Protein AF-X0T599-F1 (afdb_monomer_lite)

Organism: NCBI:txid412755

Foldseek 3Di:
DAEDPLLVVLLQPQLDDPVCSVCSVVQLVVQCVVVVHPYRDNVSSVVSSVVLCVVLDVQLSVLSVCVVVVHDPCQPPLLVDDDVVALADEAEDCVSVSSHDPVLRVVLNVVRVVVVVVCVVVVVRVVLVVPDPDDDDNVSRQYEYEYSAPVCPVPRVPGNYYHHRYDDDDDDPDDDPVPCVVCVPDPVNPDDDDPVD

pLDDT: mean 90.99, std 5.79, range [62.69, 98.0]

InterPro domains:
  IPR017896 4Fe-4S ferredoxin-type, iron-sulphur binding domain [PS51379] (167-196)
  IPR045854 Nitrite and sulphite reductase 4Fe-4S domain-like superfamily [G3DSA:3.30.413.10] (91-181)
  IPR045854 Nitrite and sulphite reductase 4Fe-4S domain-like superfamily [SSF56014] (128-177)

Structure (mmCIF, N/CA/C/O backbone):
data_AF-X0T599-F1
#
_entry.id   AF-X0T599-F1
#
loop_
_atom_site.group_PDB
_atom_site.id
_atom_site.type_symbol
_atom_site.label_atom_id
_atom_site.label_alt_id
_atom_site.label_comp_id
_atom_site.label_asym_id
_atom_site.label_entity_id
_atom_site.label_seq_id
_atom_site.pdbx_PDB_ins_code
_atom_site.Cartn_x
_atom_site.Cartn_y
_atom_site.Cartn_z
_atom_site.occupancy
_atom_site.B_iso_or_equiv
_atom_site.auth_seq_id
_atom_site.auth_comp_id
_atom_site.auth_asym_id
_atom_site.auth_atom_id
_atom_site.pdbx_PDB_model_num
ATOM 1 N N . MET A 1 1 ? 28.488 -3.738 -5.176 1.00 88.62 1 MET A N 1
ATOM 2 C CA . MET A 1 1 ? 28.026 -3.284 -6.498 1.00 88.62 1 MET A CA 1
ATOM 3 C C . MET A 1 1 ? 28.513 -1.858 -6.700 1.00 88.62 1 MET A C 1
ATOM 5 O O . MET A 1 1 ? 28.356 -1.060 -5.781 1.00 88.62 1 MET A O 1
ATOM 9 N N . GLU A 1 2 ? 29.147 -1.542 -7.827 1.00 95.12 2 GLU A N 1
ATOM 10 C CA . GLU A 1 2 ? 29.508 -0.156 -8.164 1.00 95.12 2 GLU A CA 1
ATOM 11 C C . GLU A 1 2 ? 28.297 0.609 -8.726 1.00 95.12 2 GLU A C 1
ATOM 13 O O . GLU A 1 2 ? 27.319 0.005 -9.162 1.00 95.12 2 GLU A O 1
ATOM 18 N N . TRP A 1 3 ? 28.336 1.942 -8.732 1.00 97.75 3 TRP A N 1
ATOM 19 C CA . TRP A 1 3 ? 27.233 2.777 -9.217 1.00 97.75 3 TRP A CA 1
ATOM 20 C C . TRP A 1 3 ? 27.753 3.887 -10.127 1.00 97.75 3 TRP A C 1
ATOM 22 O O . TRP A 1 3 ? 28.675 4.612 -9.758 1.00 97.75 3 TRP A O 1
ATOM 32 N N . LYS A 1 4 ? 27.123 4.066 -11.294 1.00 96.06 4 LYS A N 1
ATOM 33 C CA . LYS A 1 4 ? 27.283 5.310 -12.062 1.00 96.06 4 LYS A CA 1
ATOM 34 C C . LYS A 1 4 ? 26.543 6.440 -11.347 1.00 96.06 4 LYS A C 1
ATOM 36 O O . LYS A 1 4 ? 25.423 6.233 -10.882 1.00 96.06 4 LYS A O 1
ATOM 41 N N . GLU A 1 5 ? 27.136 7.630 -11.289 1.00 95.88 5 GLU A N 1
ATOM 42 C CA . GLU A 1 5 ? 26.558 8.774 -10.567 1.00 95.88 5 GLU A CA 1
ATOM 43 C C . GLU A 1 5 ? 25.156 9.128 -11.089 1.00 95.88 5 GLU A C 1
ATOM 45 O O . GLU A 1 5 ? 24.229 9.352 -10.312 1.00 95.88 5 GLU A O 1
ATOM 50 N N . GLU A 1 6 ? 24.958 9.097 -12.409 1.00 96.50 6 GLU A N 1
ATOM 51 C CA . GLU A 1 6 ? 23.658 9.352 -13.032 1.00 96.50 6 GLU A CA 1
ATOM 52 C C . GLU A 1 6 ? 22.638 8.252 -12.722 1.00 96.50 6 GLU A C 1
ATOM 54 O O . GLU A 1 6 ? 21.451 8.533 -12.576 1.00 96.50 6 GLU A O 1
ATOM 59 N N . ALA A 1 7 ? 23.085 6.998 -12.604 1.00 96.81 7 ALA A N 1
ATOM 60 C CA . ALA A 1 7 ? 22.210 5.882 -12.256 1.00 96.81 7 ALA A CA 1
ATOM 61 C C . ALA A 1 7 ? 21.702 6.002 -10.814 1.00 96.81 7 ALA A C 1
ATOM 63 O O . ALA A 1 7 ? 20.529 5.737 -10.556 1.00 96.81 7 ALA A O 1
ATOM 64 N N . LEU A 1 8 ? 22.564 6.450 -9.896 1.00 96.50 8 LEU A N 1
ATOM 65 C CA . LEU A 1 8 ? 22.189 6.699 -8.507 1.00 96.50 8 LEU A CA 1
ATOM 66 C C . LEU A 1 8 ? 21.117 7.789 -8.407 1.00 96.50 8 LEU A C 1
ATOM 68 O O . LEU A 1 8 ? 20.089 7.553 -7.777 1.00 96.50 8 LEU A O 1
ATOM 72 N N . LYS A 1 9 ? 21.315 8.925 -9.095 1.00 96.00 9 LYS A N 1
ATOM 73 C CA . LYS A 1 9 ? 20.337 10.029 -9.135 1.00 96.00 9 LYS A CA 1
ATOM 74 C C . LYS A 1 9 ? 18.969 9.554 -9.621 1.00 96.00 9 LYS A C 1
ATOM 76 O O . LYS A 1 9 ? 17.971 9.795 -8.957 1.00 96.00 9 LYS A O 1
ATOM 81 N N . ILE A 1 10 ? 18.933 8.794 -10.721 1.00 96.06 10 ILE A N 1
ATOM 82 C CA . ILE A 1 10 ? 17.677 8.248 -11.262 1.00 96.06 10 ILE A CA 1
ATOM 83 C C . ILE A 1 10 ? 16.950 7.387 -10.226 1.00 96.06 10 ILE A C 1
ATOM 85 O O . ILE A 1 10 ? 15.743 7.528 -10.071 1.00 96.06 10 ILE A O 1
ATOM 89 N N . VAL A 1 11 ? 17.659 6.491 -9.529 1.00 95.94 11 VAL A N 1
ATOM 90 C CA . VAL A 1 11 ? 17.042 5.588 -8.543 1.00 95.94 11 VAL A CA 1
ATOM 91 C C . VAL A 1 11 ? 16.549 6.342 -7.305 1.00 95.94 11 VAL A C 1
ATOM 93 O O . VAL A 1 11 ? 15.496 6.003 -6.769 1.00 95.94 11 VAL A O 1
ATOM 96 N N . GLU A 1 12 ? 17.288 7.352 -6.849 1.00 93.81 12 GLU A N 1
ATOM 97 C CA . GLU A 1 12 ? 16.904 8.182 -5.698 1.00 93.81 12 GLU A CA 1
ATOM 98 C C . GLU A 1 12 ? 15.697 9.083 -5.989 1.00 93.81 12 GLU A C 1
ATOM 100 O O . GLU A 1 12 ? 14.930 9.387 -5.078 1.00 93.81 12 GLU A O 1
ATOM 105 N N . GLU A 1 13 ? 15.494 9.459 -7.252 1.00 92.88 13 GLU A N 1
ATOM 106 C CA . GLU A 1 13 ? 14.362 10.270 -7.706 1.00 92.88 13 GLU A CA 1
ATOM 107 C C . GLU A 1 13 ? 13.098 9.448 -8.016 1.00 92.88 13 GLU A C 1
ATOM 109 O O . GLU A 1 13 ? 12.055 10.029 -8.328 1.00 92.88 13 GLU A O 1
ATOM 114 N N . ILE A 1 14 ? 13.143 8.108 -7.925 1.00 93.50 14 ILE A N 1
ATOM 115 C CA . ILE A 1 14 ? 11.948 7.284 -8.153 1.00 93.50 14 ILE A CA 1
ATOM 116 C C . ILE A 1 14 ? 10.901 7.639 -7.079 1.00 93.50 14 ILE A C 1
ATOM 118 O O . ILE A 1 14 ? 11.161 7.481 -5.883 1.00 93.50 14 ILE A O 1
ATOM 122 N N . PRO A 1 15 ? 9.693 8.077 -7.479 1.00 89.19 15 PRO A N 1
ATOM 123 C CA . PRO A 1 15 ? 8.679 8.607 -6.574 1.00 89.19 15 PRO A CA 1
ATOM 124 C C . PRO A 1 15 ? 7.979 7.458 -5.841 1.00 89.19 15 PRO A C 1
ATOM 126 O O . PRO A 1 15 ? 6.922 6.983 -6.251 1.00 89.19 15 PRO A O 1
ATOM 129 N N . LEU A 1 16 ? 8.597 6.968 -4.768 1.00 90.00 16 LEU A N 1
ATOM 130 C CA . LEU A 1 16 ? 8.114 5.834 -3.984 1.00 90.00 16 LEU A CA 1
ATOM 131 C C . LEU A 1 16 ? 7.658 6.258 -2.584 1.00 90.00 16 LEU A C 1
ATOM 133 O O . LEU A 1 16 ? 8.249 7.157 -1.986 1.00 90.00 16 LEU A O 1
ATOM 137 N N . PRO A 1 17 ? 6.662 5.569 -1.996 1.00 86.38 17 PRO A N 1
ATOM 138 C CA . PRO A 1 17 ? 6.312 5.757 -0.595 1.00 86.38 17 PRO A CA 1
ATOM 139 C C . PRO A 1 17 ? 7.502 5.513 0.341 1.00 86.38 17 PRO A C 1
ATOM 141 O O . PRO A 1 17 ? 8.293 4.596 0.085 1.00 86.38 17 PRO A O 1
ATOM 144 N N . PRO A 1 18 ? 7.562 6.201 1.498 1.00 84.69 18 PRO A N 1
ATOM 145 C CA . PRO A 1 18 ? 8.663 6.060 2.455 1.00 84.69 18 PRO A CA 1
ATOM 146 C C . PRO A 1 18 ? 8.943 4.609 2.873 1.00 84.69 18 PRO A C 1
ATOM 148 O O . PRO A 1 18 ? 10.091 4.210 3.049 1.00 84.69 18 PRO A O 1
ATOM 151 N N . MET A 1 19 ? 7.890 3.790 2.963 1.00 85.31 19 MET A N 1
ATOM 152 C CA . MET A 1 19 ? 7.992 2.389 3.379 1.00 85.31 19 MET A CA 1
ATOM 153 C C . MET A 1 19 ? 8.750 1.501 2.385 1.00 85.31 19 MET A C 1
ATOM 155 O O . MET A 1 19 ? 9.251 0.458 2.792 1.00 85.31 19 MET A O 1
ATOM 159 N N . ILE A 1 20 ? 8.831 1.880 1.104 1.00 89.25 20 ILE A N 1
ATOM 160 C CA . ILE A 1 20 ? 9.456 1.058 0.053 1.00 89.25 20 ILE A CA 1
ATOM 161 C C . ILE A 1 20 ? 10.564 1.779 -0.720 1.00 89.25 20 ILE A C 1
ATOM 163 O O . ILE A 1 20 ? 11.262 1.134 -1.493 1.00 89.25 20 ILE A O 1
ATOM 167 N N . ALA A 1 21 ? 10.769 3.082 -0.503 1.00 89.50 21 ALA A N 1
ATOM 168 C CA . ALA A 1 21 ? 11.793 3.859 -1.205 1.00 89.50 21 ALA A CA 1
ATOM 169 C C . ALA A 1 21 ? 13.201 3.248 -1.067 1.00 89.50 21 ALA A C 1
ATOM 171 O O . ALA A 1 21 ? 13.954 3.170 -2.035 1.00 89.50 21 ALA A O 1
ATOM 172 N N . HIS A 1 22 ? 13.532 2.718 0.115 1.00 90.69 22 HIS A N 1
ATOM 173 C CA . HIS A 1 22 ? 14.820 2.065 0.361 1.00 90.69 22 HIS A CA 1
ATOM 174 C C . HIS A 1 22 ? 15.043 0.787 -0.475 1.00 90.69 22 HIS A C 1
ATOM 176 O O . HIS A 1 22 ? 16.191 0.433 -0.744 1.00 90.69 22 HIS A O 1
ATOM 182 N N . TYR A 1 23 ? 13.979 0.127 -0.953 1.00 95.25 23 TYR A N 1
ATOM 183 C CA . TYR A 1 23 ? 14.093 -1.042 -1.831 1.00 95.25 23 TYR A CA 1
ATOM 184 C C . TYR A 1 23 ? 14.517 -0.689 -3.257 1.00 95.25 23 TYR A C 1
ATOM 186 O O . TYR A 1 23 ? 14.950 -1.578 -3.986 1.00 95.25 23 TYR A O 1
ATOM 194 N N . ALA A 1 24 ? 14.430 0.574 -3.684 1.00 96.31 24 ALA A N 1
ATOM 195 C CA . ALA A 1 24 ? 14.787 0.960 -5.048 1.00 96.31 24 ALA A CA 1
ATOM 196 C C . ALA A 1 24 ? 16.258 0.669 -5.367 1.00 96.31 24 ALA A C 1
ATOM 198 O O . ALA A 1 24 ? 16.562 0.094 -6.412 1.00 96.31 24 ALA A O 1
ATOM 199 N N . LYS A 1 25 ? 17.160 0.979 -4.427 1.00 96.62 25 LYS A N 1
ATOM 200 C CA . LYS A 1 25 ? 18.590 0.672 -4.562 1.00 96.62 25 LYS A CA 1
ATOM 201 C C . LYS A 1 25 ? 18.835 -0.833 -4.617 1.00 96.62 25 LYS A C 1
ATOM 203 O O . LYS A 1 25 ? 19.502 -1.303 -5.532 1.00 96.62 25 LYS A O 1
ATOM 208 N N . MET A 1 26 ? 18.211 -1.587 -3.711 1.00 97.00 26 MET A N 1
ATOM 209 C CA . MET A 1 26 ? 18.322 -3.050 -3.682 1.00 97.00 26 MET A CA 1
ATOM 210 C C . MET A 1 26 ? 17.794 -3.699 -4.973 1.00 97.00 26 MET A C 1
ATOM 212 O O . MET A 1 26 ? 18.394 -4.646 -5.476 1.00 97.00 26 MET A O 1
ATOM 216 N N . ASP A 1 27 ? 16.686 -3.202 -5.538 1.00 97.62 27 ASP A N 1
ATOM 217 C CA . ASP A 1 27 ? 16.131 -3.732 -6.791 1.00 97.62 27 ASP A CA 1
ATOM 218 C C . ASP A 1 27 ? 17.026 -3.417 -7.997 1.00 97.62 27 ASP A C 1
ATOM 220 O O . ASP A 1 27 ? 17.201 -4.273 -8.867 1.00 97.62 27 ASP A O 1
ATOM 224 N N . ALA A 1 28 ? 17.638 -2.231 -8.034 1.00 97.75 28 ALA A N 1
ATOM 225 C CA . ALA A 1 28 ? 18.603 -1.871 -9.070 1.00 97.75 28 ALA A CA 1
ATOM 226 C C . ALA A 1 28 ? 19.850 -2.770 -9.020 1.00 97.75 28 ALA A C 1
ATOM 228 O O . ALA A 1 28 ? 20.265 -3.301 -10.051 1.00 97.75 28 ALA A O 1
ATOM 229 N N . GLU A 1 29 ? 20.399 -3.018 -7.828 1.00 97.69 29 GLU A N 1
ATOM 230 C CA . GLU A 1 29 ? 21.528 -3.939 -7.638 1.00 97.69 29 GLU A CA 1
ATOM 231 C C . GLU A 1 29 ? 21.153 -5.361 -8.065 1.00 97.69 29 GLU A C 1
ATOM 233 O O . GLU A 1 29 ? 21.828 -5.945 -8.911 1.00 97.69 29 GLU A O 1
ATOM 238 N N . ARG A 1 30 ? 20.005 -5.875 -7.605 1.00 97.69 30 ARG A N 1
ATOM 239 C CA . ARG A 1 30 ? 19.475 -7.191 -8.003 1.00 97.69 30 ARG A CA 1
ATOM 240 C C . ARG A 1 30 ? 19.345 -7.335 -9.525 1.00 97.69 30 ARG A C 1
ATOM 242 O O . ARG A 1 30 ? 19.591 -8.410 -10.076 1.00 97.69 30 ARG A O 1
ATOM 249 N N . ARG A 1 31 ? 18.910 -6.283 -10.228 1.00 97.69 31 ARG A N 1
ATOM 250 C CA . ARG A 1 31 ? 18.784 -6.279 -11.698 1.00 97.69 31 ARG A CA 1
ATOM 251 C C . ARG A 1 31 ? 20.144 -6.274 -12.390 1.00 97.69 31 ARG A C 1
ATOM 253 O O . ARG A 1 31 ? 20.302 -7.013 -13.361 1.00 97.69 31 ARG A O 1
ATOM 260 N N . ALA A 1 32 ? 21.103 -5.494 -11.891 1.00 97.88 32 ALA A N 1
ATOM 261 C CA . ALA A 1 32 ? 22.477 -5.490 -12.390 1.00 97.88 32 ALA A CA 1
ATOM 262 C C . ALA A 1 32 ? 23.130 -6.873 -12.224 1.00 97.88 32 ALA A C 1
ATOM 264 O O . ALA A 1 32 ? 23.624 -7.433 -13.204 1.00 97.88 32 ALA A O 1
ATOM 265 N N . GLU A 1 33 ? 23.015 -7.484 -11.040 1.00 97.44 33 GLU A N 1
ATOM 266 C CA . GLU A 1 33 ? 23.530 -8.834 -10.761 1.00 97.44 33 GLU A CA 1
ATOM 267 C C . GLU A 1 33 ? 22.929 -9.876 -11.705 1.00 97.44 33 GLU A C 1
ATOM 269 O O . GLU A 1 33 ? 23.649 -10.687 -12.287 1.00 97.44 33 GLU A O 1
ATOM 274 N N . LYS A 1 34 ? 21.609 -9.829 -11.930 1.00 97.00 34 LYS A N 1
ATOM 275 C CA . LYS A 1 34 ? 20.926 -10.759 -12.841 1.00 97.00 34 LYS A CA 1
ATOM 276 C C . LYS A 1 34 ? 21.402 -10.627 -14.296 1.00 97.00 34 LYS A C 1
ATOM 278 O O . LYS A 1 34 ? 21.307 -11.595 -15.049 1.00 97.00 34 LYS A O 1
ATOM 283 N N . LYS A 1 35 ? 21.901 -9.453 -14.692 1.00 96.62 35 LYS A N 1
ATOM 284 C CA . LYS A 1 35 ? 22.514 -9.201 -16.007 1.00 96.62 35 LYS A CA 1
ATOM 285 C C . LYS A 1 35 ? 24.020 -9.505 -16.043 1.00 96.62 35 LYS A C 1
ATOM 287 O O . LYS A 1 35 ? 24.617 -9.421 -17.111 1.00 96.62 35 LYS A O 1
ATOM 292 N N . GLY A 1 36 ? 24.624 -9.874 -14.911 1.00 96.56 36 GLY A N 1
ATOM 293 C CA . GLY A 1 36 ? 26.064 -10.109 -14.790 1.00 96.56 36 GLY A CA 1
ATOM 294 C C . GLY A 1 36 ? 26.897 -8.826 -14.779 1.00 96.56 36 GLY A C 1
ATOM 295 O O . GLY A 1 36 ? 28.076 -8.873 -15.118 1.00 96.56 36 GLY A O 1
ATOM 296 N N . PHE A 1 37 ? 26.294 -7.684 -14.435 1.00 96.50 37 PHE A N 1
ATOM 297 C CA . PHE A 1 37 ? 27.007 -6.416 -14.306 1.00 96.50 37 PHE A CA 1
ATOM 298 C C . PHE A 1 37 ? 27.602 -6.265 -12.904 1.00 96.50 37 PHE A C 1
ATOM 300 O O . PHE A 1 37 ? 26.993 -6.649 -11.907 1.00 96.50 37 PHE A O 1
ATOM 307 N N . ASP A 1 38 ? 28.788 -5.673 -12.844 1.00 95.00 38 ASP A N 1
ATOM 308 C CA . ASP A 1 38 ? 29.504 -5.264 -11.630 1.00 95.00 38 ASP A CA 1
ATOM 309 C C . ASP A 1 38 ? 29.144 -3.840 -11.172 1.00 95.00 38 ASP A C 1
ATOM 311 O O . ASP A 1 38 ? 29.444 -3.449 -10.036 1.00 95.00 38 ASP A O 1
ATOM 315 N N . CYS A 1 39 ? 28.458 -3.087 -12.039 1.00 96.62 39 CYS A N 1
ATOM 316 C CA . CYS A 1 39 ? 27.978 -1.740 -11.787 1.00 96.62 39 CYS A CA 1
ATOM 317 C C . CYS A 1 39 ? 26.501 -1.541 -12.170 1.00 96.62 39 CYS A C 1
ATOM 319 O O . CYS A 1 39 ? 26.004 -2.057 -13.176 1.00 96.62 39 CYS A O 1
ATOM 321 N N . VAL A 1 40 ? 25.792 -0.713 -11.397 1.00 97.75 40 VAL A N 1
ATOM 322 C CA . VAL A 1 40 ? 24.458 -0.225 -11.757 1.00 97.75 40 VAL A CA 1
ATOM 323 C C . VAL A 1 40 ? 24.600 0.857 -12.823 1.00 97.75 40 VAL A C 1
ATOM 325 O O . VAL A 1 40 ? 25.133 1.946 -12.588 1.00 97.75 40 VAL A O 1
ATOM 328 N N . THR A 1 41 ? 24.115 0.544 -14.022 1.00 98.00 41 THR A N 1
ATOM 329 C CA . THR A 1 41 ? 24.119 1.452 -15.169 1.00 98.00 41 THR A CA 1
ATOM 330 C C . THR A 1 41 ? 22.847 2.299 -15.223 1.00 98.00 41 THR A C 1
ATOM 332 O O . THR A 1 41 ? 21.835 1.988 -14.595 1.00 98.00 41 THR A O 1
ATOM 335 N N . VAL A 1 42 ? 22.872 3.360 -16.035 1.00 97.81 42 VAL A N 1
ATOM 336 C CA . VAL A 1 42 ? 21.687 4.188 -16.322 1.00 97.81 42 VAL A CA 1
ATOM 337 C C . VAL A 1 42 ? 20.539 3.345 -16.889 1.00 97.81 42 VAL A C 1
ATOM 339 O O . VAL A 1 42 ? 19.387 3.565 -16.535 1.00 97.81 42 VAL A O 1
ATOM 342 N N . GLU A 1 43 ? 20.844 2.351 -17.727 1.00 97.69 43 GLU A N 1
ATOM 343 C CA . GLU A 1 43 ? 19.847 1.420 -18.265 1.00 97.69 43 GLU A CA 1
ATOM 344 C C . GLU A 1 43 ? 19.155 0.637 -17.141 1.00 97.69 43 GLU A C 1
ATOM 346 O O . GLU A 1 43 ? 17.929 0.616 -17.070 1.00 97.69 43 GLU A O 1
ATOM 351 N N . VAL A 1 44 ? 19.929 0.068 -16.210 1.00 97.94 44 VAL A N 1
ATOM 352 C CA . VAL A 1 44 ? 19.384 -0.665 -15.057 1.00 97.94 44 VAL A CA 1
ATOM 353 C C . VAL A 1 44 ? 18.546 0.248 -14.157 1.00 97.94 44 VAL A C 1
ATOM 355 O O . VAL A 1 44 ? 17.476 -0.151 -13.693 1.00 97.94 44 VAL A O 1
ATOM 358 N N . ALA A 1 45 ? 18.982 1.490 -13.940 1.00 97.69 45 ALA A N 1
ATOM 359 C CA . ALA A 1 45 ? 18.216 2.472 -13.176 1.00 97.69 45 ALA A CA 1
ATOM 360 C C . ALA A 1 45 ? 16.852 2.777 -13.828 1.00 97.69 45 ALA A C 1
ATOM 362 O O . ALA A 1 45 ? 15.824 2.754 -13.152 1.00 97.69 45 ALA A O 1
ATOM 363 N N . ARG A 1 46 ? 16.811 2.967 -15.155 1.00 97.44 46 ARG A N 1
ATOM 364 C CA . ARG A 1 46 ? 15.560 3.191 -15.908 1.00 97.44 46 ARG A CA 1
ATOM 365 C C . ARG A 1 46 ? 14.645 1.969 -15.926 1.00 97.44 46 ARG A C 1
ATOM 367 O O . ARG A 1 46 ? 13.425 2.104 -15.848 1.00 97.44 46 ARG A O 1
ATOM 374 N N . GLU A 1 47 ? 15.208 0.767 -15.982 1.00 97.38 47 GLU A N 1
ATOM 375 C CA . GLU A 1 47 ? 14.434 -0.469 -15.829 1.00 97.38 47 GLU A CA 1
ATOM 376 C C . GLU A 1 47 ? 13.844 -0.621 -14.426 1.00 97.38 47 GLU A C 1
ATOM 378 O O . GLU A 1 47 ? 12.753 -1.174 -14.273 1.00 97.38 47 GLU A O 1
ATOM 383 N N . THR A 1 48 ? 14.557 -0.139 -13.408 1.00 97.06 48 THR A N 1
ATOM 384 C CA . THR A 1 48 ? 14.081 -0.114 -12.021 1.00 97.06 48 THR A CA 1
ATOM 385 C C . THR A 1 48 ? 12.887 0.829 -11.894 1.00 97.06 48 THR A C 1
ATOM 387 O O . THR A 1 48 ? 11.828 0.402 -11.439 1.00 97.06 48 THR A O 1
ATOM 390 N N . GLU A 1 49 ? 13.010 2.063 -12.396 1.00 95.31 49 GLU A N 1
ATOM 391 C CA . GLU A 1 49 ? 11.909 3.038 -12.481 1.00 95.31 49 GLU A CA 1
ATOM 392 C C . GLU A 1 49 ? 10.684 2.444 -13.199 1.00 95.31 49 GLU A C 1
ATOM 394 O O . GLU A 1 49 ? 9.578 2.428 -12.654 1.00 95.31 49 GLU A O 1
ATOM 399 N N . THR A 1 50 ? 10.897 1.857 -14.381 1.00 95.31 50 THR A N 1
ATOM 400 C CA . THR A 1 50 ? 9.833 1.215 -15.172 1.00 95.31 50 THR A CA 1
ATOM 401 C C . THR A 1 50 ? 9.171 0.063 -14.411 1.00 95.31 50 THR A C 1
ATOM 403 O O . THR A 1 50 ? 7.957 -0.125 -14.489 1.00 95.31 50 THR A O 1
ATOM 406 N N . GLY A 1 51 ? 9.952 -0.717 -13.658 1.00 95.31 51 GLY A N 1
ATOM 407 C CA . GLY A 1 51 ? 9.442 -1.811 -12.838 1.00 95.31 51 GLY A CA 1
ATOM 408 C C . GLY A 1 51 ? 8.486 -1.333 -11.746 1.00 95.31 51 GLY A C 1
ATOM 409 O O . GLY A 1 51 ? 7.419 -1.924 -11.570 1.00 95.31 51 GLY A O 1
ATOM 410 N N . TYR A 1 52 ? 8.828 -0.245 -11.053 1.00 93.81 52 TYR A N 1
ATOM 411 C CA . TYR A 1 52 ? 7.939 0.357 -10.059 1.00 93.81 52 TYR A CA 1
ATOM 412 C C . TYR A 1 52 ? 6.687 0.972 -10.694 1.00 93.81 52 TYR A C 1
ATOM 414 O O . TYR A 1 52 ? 5.597 0.798 -10.151 1.00 93.81 52 TYR A O 1
ATOM 422 N N . GLU A 1 53 ? 6.799 1.608 -11.865 1.00 92.38 53 GLU A N 1
ATOM 423 C CA . GLU A 1 53 ? 5.632 2.118 -12.601 1.00 92.38 53 GLU A CA 1
ATOM 424 C C . GLU A 1 53 ? 4.663 1.003 -13.005 1.00 92.38 53 GLU A C 1
ATOM 426 O O . GLU A 1 53 ? 3.450 1.153 -12.859 1.00 92.38 53 GLU A O 1
ATOM 431 N N . GLN A 1 54 ? 5.178 -0.146 -13.444 1.00 90.25 54 GLN A N 1
ATOM 432 C CA . GLN A 1 54 ? 4.347 -1.311 -13.750 1.00 90.25 54 GLN A CA 1
ATOM 433 C C . GLN A 1 54 ? 3.688 -1.905 -12.501 1.00 90.25 54 GLN A C 1
ATOM 435 O O . GLN A 1 54 ? 2.535 -2.328 -12.568 1.00 90.25 54 GLN A O 1
ATOM 440 N N . ALA A 1 55 ? 4.398 -1.933 -11.370 1.00 88.81 55 ALA A N 1
ATOM 441 C CA . ALA A 1 55 ? 3.895 -2.510 -10.126 1.00 88.81 55 ALA A CA 1
ATOM 442 C C . ALA A 1 55 ? 2.832 -1.633 -9.442 1.00 88.81 55 ALA A C 1
ATOM 444 O O . ALA A 1 55 ? 1.840 -2.152 -8.932 1.00 88.81 55 ALA A O 1
ATOM 445 N N . LEU A 1 56 ? 3.038 -0.314 -9.417 1.00 87.75 56 LEU A N 1
ATOM 446 C CA . LEU A 1 56 ? 2.132 0.643 -8.771 1.00 87.75 56 LEU A CA 1
ATOM 447 C C . LEU A 1 56 ? 1.010 1.112 -9.705 1.00 87.75 56 LEU A C 1
ATOM 449 O O . LEU A 1 56 ? -0.069 1.482 -9.242 1.00 87.75 56 LEU A O 1
ATOM 453 N N . GLY A 1 57 ? 1.255 1.074 -11.014 1.00 88.50 57 GLY A N 1
ATOM 454 C CA . GLY A 1 57 ? 0.382 1.636 -12.031 1.00 88.50 57 GLY A CA 1
ATOM 455 C C . GLY A 1 57 ? 0.656 3.121 -12.277 1.00 88.50 57 GLY A C 1
ATOM 456 O O . GLY A 1 57 ? 1.012 3.880 -11.375 1.00 88.50 57 GLY A O 1
ATOM 457 N N . LYS A 1 58 ? 0.435 3.544 -13.527 1.00 87.56 58 LYS A N 1
ATOM 458 C CA . LYS A 1 58 ? 0.704 4.912 -14.007 1.00 87.56 58 LYS A CA 1
ATOM 459 C C . LYS A 1 58 ? 0.028 5.997 -13.176 1.00 87.56 58 LYS A C 1
ATOM 461 O O . LYS A 1 58 ? 0.644 7.009 -12.873 1.00 87.56 58 LYS A O 1
ATOM 466 N N . GLU A 1 59 ? -1.228 5.770 -12.807 1.00 89.06 59 GLU A N 1
ATOM 467 C CA . GLU A 1 59 ? -2.023 6.719 -12.024 1.00 89.06 59 GLU A CA 1
ATOM 468 C C . GLU A 1 59 ? -1.400 6.989 -10.648 1.00 89.06 59 GLU A C 1
ATOM 470 O O . GLU A 1 59 ? -1.217 8.141 -10.263 1.00 89.06 59 GLU A O 1
ATOM 475 N N . ALA A 1 60 ? -1.031 5.928 -9.923 1.00 89.19 60 ALA A N 1
ATOM 476 C CA . ALA A 1 60 ? -0.423 6.054 -8.604 1.00 89.19 60 ALA A CA 1
ATOM 477 C C . ALA A 1 60 ? 0.958 6.716 -8.690 1.00 89.19 60 ALA A C 1
ATOM 479 O O . ALA A 1 60 ? 1.277 7.574 -7.872 1.00 89.19 60 ALA A O 1
ATOM 480 N N . VAL A 1 61 ? 1.763 6.360 -9.698 1.00 90.25 61 VAL A N 1
ATOM 481 C CA . VAL A 1 61 ? 3.077 6.983 -9.905 1.00 90.25 61 VAL A CA 1
ATOM 482 C C . VAL A 1 61 ? 2.959 8.467 -10.225 1.00 90.25 61 VAL A C 1
ATOM 484 O O . VAL A 1 61 ? 3.715 9.251 -9.659 1.00 90.25 61 VAL A O 1
ATOM 487 N N . GLU A 1 62 ? 2.019 8.883 -11.075 1.00 89.56 62 GLU A N 1
ATOM 488 C CA . GLU A 1 62 ? 1.859 10.308 -11.383 1.00 89.56 62 GLU A CA 1
ATOM 489 C C . GLU A 1 62 ? 1.462 11.114 -10.146 1.00 89.56 62 GLU A C 1
ATOM 491 O O . GLU A 1 62 ? 1.997 12.195 -9.904 1.00 89.56 62 GLU A O 1
ATOM 496 N N . LEU A 1 63 ? 0.604 10.549 -9.300 1.00 89.50 63 LEU A N 1
ATOM 497 C CA . LEU A 1 63 ? 0.263 11.172 -8.031 1.00 89.50 63 LEU A CA 1
ATOM 498 C C . LEU A 1 63 ? 1.465 11.268 -7.085 1.00 89.50 63 LEU A C 1
ATOM 500 O O . LEU A 1 63 ? 1.675 12.306 -6.466 1.00 89.50 63 LEU A O 1
ATOM 504 N N . LEU A 1 64 ? 2.283 10.219 -6.994 1.00 90.12 64 LEU A N 1
ATOM 505 C CA . LEU A 1 64 ? 3.508 10.248 -6.192 1.00 90.12 64 LEU A CA 1
ATOM 506 C C . LEU A 1 64 ? 4.508 11.288 -6.727 1.00 90.12 64 LEU A C 1
ATOM 508 O O . LEU A 1 64 ? 5.167 11.957 -5.933 1.00 90.12 64 LEU A O 1
ATOM 512 N N . ARG A 1 65 ? 4.586 11.486 -8.052 1.00 90.25 65 ARG A N 1
ATOM 513 C CA . ARG A 1 65 ? 5.383 12.567 -8.658 1.00 90.25 65 ARG A CA 1
ATOM 514 C C . ARG A 1 65 ? 4.843 13.944 -8.281 1.00 90.25 65 ARG A C 1
ATOM 516 O O . ARG A 1 65 ? 5.632 14.806 -7.910 1.00 90.25 65 ARG A O 1
ATOM 523 N N . ALA A 1 66 ? 3.528 14.149 -8.345 1.00 89.94 66 ALA A N 1
ATOM 524 C CA . ALA A 1 66 ? 2.891 15.394 -7.916 1.00 89.94 66 ALA A CA 1
ATOM 525 C C . ALA A 1 66 ? 3.193 15.698 -6.437 1.00 89.94 66 ALA A C 1
ATOM 527 O O . ALA A 1 66 ? 3.661 16.790 -6.114 1.00 89.94 66 ALA A O 1
ATOM 528 N N . MET A 1 67 ? 3.065 14.699 -5.555 1.00 88.81 67 MET A N 1
ATOM 529 C CA . MET A 1 67 ? 3.445 14.823 -4.141 1.00 88.81 67 MET A CA 1
ATOM 530 C C . MET A 1 67 ? 4.928 15.173 -3.965 1.00 88.81 67 MET A C 1
ATOM 532 O O . MET A 1 67 ? 5.259 16.043 -3.163 1.00 88.81 67 MET A O 1
ATOM 536 N N . ALA A 1 68 ? 5.828 14.539 -4.724 1.00 87.62 68 ALA A N 1
ATOM 537 C CA . ALA A 1 68 ? 7.262 14.831 -4.675 1.00 87.62 68 ALA A CA 1
ATOM 538 C C . ALA A 1 68 ? 7.596 16.264 -5.138 1.00 87.62 68 ALA A C 1
ATOM 540 O O . ALA A 1 68 ? 8.573 16.846 -4.672 1.00 87.62 68 ALA A O 1
ATOM 541 N N . ARG A 1 69 ? 6.766 16.857 -6.008 1.00 90.19 69 ARG A N 1
ATOM 542 C CA . ARG A 1 69 ? 6.849 18.272 -6.415 1.00 90.19 69 ARG A CA 1
ATOM 543 C C . ARG A 1 69 ? 6.202 19.238 -5.412 1.00 90.19 69 ARG A C 1
ATOM 545 O O . ARG A 1 69 ? 6.256 20.446 -5.625 1.00 90.19 69 ARG A O 1
ATOM 552 N N . GLY A 1 70 ? 5.619 18.731 -4.323 1.00 88.56 70 GLY A N 1
ATOM 553 C CA . GLY A 1 70 ? 4.930 19.530 -3.308 1.00 88.56 70 GLY A CA 1
ATOM 554 C C . GLY A 1 70 ? 3.520 19.968 -3.708 1.00 88.56 70 GLY A C 1
ATOM 555 O O . GLY A 1 70 ? 2.990 20.907 -3.118 1.00 88.56 70 GLY A O 1
ATOM 556 N N . GLU A 1 71 ? 2.916 19.327 -4.710 1.00 90.62 71 GLU A N 1
ATOM 557 C CA . GLU A 1 71 ? 1.532 19.595 -5.102 1.00 90.62 71 GLU A CA 1
ATOM 558 C C . GLU A 1 71 ? 0.551 19.008 -4.075 1.00 90.62 71 GLU A C 1
ATOM 560 O O . GLU A 1 71 ? 0.772 17.924 -3.527 1.00 90.62 71 GLU A O 1
ATOM 565 N N . ASP A 1 72 ? -0.562 19.708 -3.840 1.00 85.06 72 ASP A N 1
ATOM 566 C CA . ASP A 1 72 ? -1.672 19.174 -3.052 1.00 85.06 72 ASP A CA 1
ATOM 567 C C . ASP A 1 72 ? -2.483 18.192 -3.905 1.00 85.06 72 ASP A C 1
ATOM 569 O O . ASP A 1 72 ? -3.171 18.572 -4.853 1.00 85.06 72 ASP A O 1
ATOM 573 N N . VAL A 1 73 ? -2.381 16.910 -3.563 1.00 83.38 73 VAL A N 1
ATOM 574 C CA . VAL A 1 73 ? -3.053 15.814 -4.273 1.00 83.38 73 VAL A CA 1
ATOM 575 C C . VAL A 1 73 ? -4.374 15.393 -3.618 1.00 83.38 73 VAL A C 1
ATOM 577 O O . VAL A 1 73 ? -4.924 14.356 -3.994 1.00 83.38 73 VAL A O 1
ATOM 580 N N . GLN A 1 74 ? -4.864 16.164 -2.637 1.00 83.44 74 GLN A N 1
ATOM 581 C CA . GLN A 1 74 ? -6.158 15.980 -1.969 1.00 83.44 74 GLN A CA 1
ATOM 582 C C . GLN A 1 74 ? -6.397 14.538 -1.493 1.00 83.44 74 GLN A C 1
ATOM 584 O O . GLN A 1 74 ? -7.370 13.878 -1.871 1.00 83.44 74 GLN A O 1
ATOM 589 N N . LEU A 1 75 ? -5.476 14.008 -0.681 1.00 85.62 75 LEU A N 1
ATOM 590 C CA . LEU A 1 75 ? -5.700 12.709 -0.041 1.00 85.62 75 LEU A CA 1
ATOM 591 C C . LEU A 1 75 ? -6.893 12.794 0.928 1.00 85.62 75 LEU A C 1
ATOM 593 O O . LEU A 1 75 ? -7.070 13.831 1.561 1.00 85.62 75 LEU A O 1
ATOM 597 N N . PRO A 1 76 ? -7.693 11.720 1.084 1.00 87.44 76 PRO A N 1
ATOM 598 C CA . PRO A 1 76 ? -8.842 11.751 1.982 1.00 87.44 76 PRO A CA 1
ATOM 599 C C . PRO A 1 76 ? -8.439 12.010 3.437 1.00 87.44 76 PRO A C 1
ATOM 601 O O . PRO A 1 76 ? -7.634 11.256 3.992 1.00 87.44 76 PRO A O 1
ATOM 604 N N . ASP A 1 77 ? -9.045 13.015 4.072 1.00 89.69 77 ASP A N 1
ATOM 605 C CA . ASP A 1 77 ? -8.812 13.350 5.484 1.00 89.69 77 ASP A CA 1
ATOM 606 C C . ASP A 1 77 ? -9.074 12.148 6.401 1.00 89.69 77 ASP A C 1
ATOM 608 O O . ASP A 1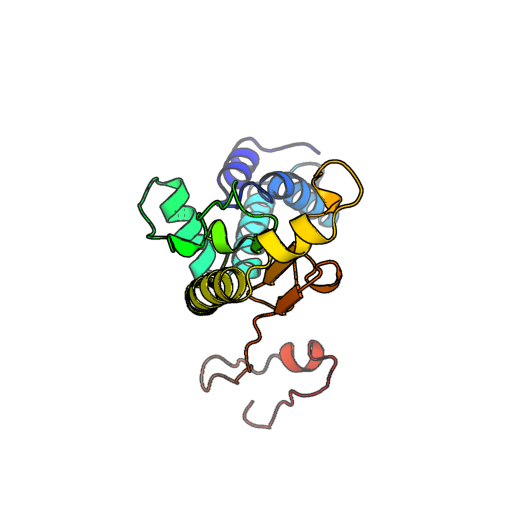 77 ? -8.383 11.939 7.401 1.00 89.69 77 ASP A O 1
ATOM 612 N N . GLU A 1 78 ? -10.020 11.281 6.023 1.00 91.38 78 GLU A N 1
ATOM 613 C CA . GLU A 1 78 ? -10.354 10.060 6.751 1.00 91.38 78 GLU A CA 1
ATOM 614 C C . GLU A 1 78 ? -9.156 9.118 6.943 1.00 91.38 78 GLU A C 1
ATOM 616 O O . GLU A 1 78 ? -9.199 8.270 7.839 1.00 91.38 78 GLU A O 1
ATOM 621 N N . PHE A 1 79 ? -8.105 9.233 6.125 1.00 90.06 79 PHE A N 1
ATOM 622 C CA . PHE A 1 79 ? -6.897 8.409 6.219 1.00 90.06 79 PHE A CA 1
ATOM 623 C C . PHE A 1 79 ? -5.932 8.863 7.319 1.00 90.06 79 PHE A C 1
ATOM 625 O O . PHE A 1 79 ? -5.052 8.087 7.698 1.00 90.06 79 PHE A O 1
ATOM 632 N N . PHE A 1 80 ? -6.107 10.081 7.834 1.00 89.69 80 PHE A N 1
ATOM 633 C CA . PHE A 1 80 ? -5.199 10.729 8.785 1.00 89.69 80 PHE A CA 1
ATOM 634 C C . PHE A 1 80 ? -5.851 11.028 10.139 1.00 89.69 80 PHE A C 1
ATOM 636 O O . PHE A 1 80 ? -5.258 11.702 10.974 1.00 89.69 80 PHE A O 1
ATOM 643 N N . VAL A 1 81 ? -7.063 10.523 10.378 1.00 88.81 81 VAL A N 1
ATOM 644 C CA . VAL A 1 81 ? -7.728 10.652 11.679 1.00 88.81 81 VAL A CA 1
ATOM 645 C C . VAL A 1 81 ? -7.032 9.753 12.702 1.00 88.81 81 VAL A C 1
ATOM 647 O O . VAL A 1 81 ? -7.016 8.530 12.547 1.00 88.81 81 VAL A O 1
ATOM 650 N N . GLU A 1 82 ? -6.506 10.373 13.755 1.00 86.25 82 GLU A N 1
ATOM 651 C CA . GLU A 1 82 ? -5.979 9.708 14.946 1.00 86.25 82 GLU A CA 1
ATOM 652 C C . GLU A 1 82 ? -7.035 9.685 16.060 1.00 86.25 82 GLU A C 1
ATOM 654 O O . GLU A 1 82 ? -7.793 10.639 16.238 1.00 86.25 82 GLU A O 1
ATOM 659 N N . GLU A 1 83 ? -7.085 8.594 16.826 1.00 85.94 83 GLU A N 1
ATOM 660 C CA . GLU A 1 83 ? -8.081 8.377 17.886 1.00 85.94 83 GLU A CA 1
ATOM 661 C C . GLU A 1 83 ? -7.387 7.996 19.213 1.00 85.94 83 GLU A C 1
ATOM 663 O O . GLU A 1 83 ? -7.576 6.892 19.718 1.00 85.94 83 GLU A O 1
ATOM 668 N N . PRO A 1 84 ? -6.550 8.882 19.792 1.00 84.38 84 PRO A N 1
ATOM 669 C CA . PRO A 1 84 ? -5.703 8.551 20.947 1.00 84.38 84 PRO A CA 1
ATOM 670 C C . PRO A 1 84 ? -6.482 8.282 22.244 1.00 84.38 84 PRO A C 1
ATOM 672 O O . PRO A 1 84 ? -5.930 7.710 23.181 1.00 84.38 84 PRO A O 1
ATOM 675 N N . GLU A 1 85 ? -7.746 8.703 22.315 1.00 89.12 85 GLU A N 1
ATOM 676 C CA . GLU A 1 85 ? -8.623 8.492 23.475 1.00 89.12 85 GLU A CA 1
ATOM 677 C C . GLU A 1 85 ? -9.448 7.197 23.382 1.00 89.12 85 GLU A C 1
ATOM 679 O O . GLU A 1 85 ? -10.187 6.862 24.310 1.00 89.12 85 GLU A O 1
ATOM 684 N N . GLU A 1 86 ? -9.319 6.449 22.285 1.00 94.81 86 GLU A N 1
ATOM 685 C CA . GLU A 1 86 ? -10.063 5.217 22.043 1.00 94.81 86 GLU A CA 1
ATOM 686 C C . GLU A 1 86 ? -9.191 3.979 22.307 1.00 94.81 86 GLU A C 1
ATOM 688 O O . GLU A 1 86 ? -7.981 3.975 22.083 1.00 94.81 86 GLU A O 1
ATOM 693 N N . LEU A 1 87 ? -9.806 2.880 22.757 1.00 96.06 87 LEU A N 1
ATOM 694 C CA . LEU A 1 87 ? -9.138 1.575 22.892 1.00 96.06 87 LEU A CA 1
ATOM 695 C C . LEU A 1 87 ? -9.353 0.704 21.649 1.00 96.06 87 LEU A C 1
ATOM 697 O O . LEU A 1 87 ? -9.502 -0.512 21.743 1.00 96.06 87 LEU A O 1
ATOM 701 N N . TYR A 1 88 ? -9.372 1.317 20.473 1.00 95.81 88 TYR A N 1
ATOM 702 C CA . TYR A 1 88 ? -9.319 0.618 19.197 1.00 95.81 88 TYR A CA 1
ATOM 703 C C . TYR A 1 88 ? -8.355 1.340 18.257 1.00 95.81 88 TYR A C 1
ATOM 705 O O . TYR A 1 88 ? -8.168 2.549 18.353 1.00 95.81 88 TYR A O 1
ATOM 713 N N . GLU A 1 89 ? -7.742 0.601 17.339 1.00 93.56 89 GLU A N 1
ATOM 714 C CA . GLU A 1 89 ? -6.853 1.165 16.321 1.00 93.56 89 GLU A CA 1
ATOM 715 C C . GLU A 1 89 ? -7.291 0.724 14.924 1.00 93.56 89 GLU A C 1
ATOM 717 O O . GLU A 1 89 ? -7.611 -0.445 14.711 1.00 93.56 89 GLU A O 1
ATOM 722 N N . ILE A 1 90 ? -7.299 1.653 13.962 1.00 93.44 90 ILE A N 1
ATOM 723 C CA . ILE A 1 90 ? -7.587 1.359 12.552 1.00 93.44 90 ILE A CA 1
ATOM 724 C C . ILE A 1 90 ? -6.293 1.483 11.747 1.00 93.44 90 ILE A C 1
ATOM 726 O O . ILE A 1 90 ? -5.793 2.579 11.497 1.00 93.44 90 ILE A O 1
ATOM 730 N N . GLN A 1 91 ? -5.767 0.350 11.292 1.00 91.44 91 GLN A N 1
ATOM 731 C CA . GLN A 1 91 ? -4.598 0.277 10.426 1.00 91.44 91 GLN A CA 1
ATOM 732 C C . GLN A 1 91 ? -5.012 0.258 8.950 1.00 91.44 91 GLN A C 1
ATOM 734 O O . GLN A 1 91 ? -5.862 -0.526 8.522 1.00 91.44 91 GLN A O 1
ATOM 739 N N . LEU A 1 92 ? -4.388 1.129 8.152 1.00 89.69 92 LEU A N 1
ATOM 740 C CA . LEU A 1 92 ? -4.671 1.297 6.725 1.00 89.69 92 LEU A CA 1
ATOM 741 C C . LEU A 1 92 ? -3.494 0.869 5.853 1.00 89.69 92 LEU A C 1
ATOM 743 O O . LEU A 1 92 ? -2.344 1.181 6.159 1.00 89.69 92 LEU A O 1
ATOM 747 N N . CYS A 1 93 ? -3.795 0.240 4.708 1.00 85.25 93 CYS A N 1
ATOM 748 C CA . CYS A 1 93 ? -2.799 -0.043 3.668 1.00 85.25 93 CYS A CA 1
ATOM 749 C C . CYS A 1 93 ? -2.072 1.214 3.153 1.00 85.25 93 CYS A C 1
ATOM 751 O O . CYS A 1 93 ? -2.582 2.325 3.323 1.00 85.25 93 CYS A O 1
ATOM 753 N N . PRO A 1 94 ? -0.905 1.073 2.478 1.00 78.12 94 PRO A N 1
ATOM 754 C CA . PRO A 1 94 ? -0.111 2.213 2.000 1.00 78.12 94 PRO A CA 1
ATOM 755 C C . PRO A 1 94 ? -0.826 3.142 1.004 1.00 78.12 94 PRO A C 1
ATOM 757 O O . PRO A 1 94 ? -0.240 4.125 0.568 1.00 78.12 94 PRO A O 1
ATOM 760 N N . ALA A 1 95 ? -2.094 2.872 0.675 1.00 76.94 95 ALA A N 1
ATOM 761 C CA . ALA A 1 95 ? -2.987 3.804 -0.004 1.00 76.94 95 ALA A CA 1
ATOM 762 C C . ALA A 1 95 ? -3.016 5.194 0.650 1.00 76.94 95 ALA A C 1
ATOM 764 O O . ALA A 1 95 ? -3.144 6.192 -0.058 1.00 76.94 95 ALA A O 1
ATOM 765 N N . LYS A 1 96 ? -2.809 5.273 1.975 1.00 76.00 96 LYS A N 1
ATOM 766 C CA . LYS A 1 96 ? -2.666 6.552 2.690 1.00 76.00 96 LYS A CA 1
ATOM 767 C C . LYS A 1 96 ? -1.474 7.406 2.245 1.00 76.00 96 LYS A C 1
ATOM 769 O O . LYS A 1 96 ? -1.435 8.588 2.543 1.00 76.00 96 LYS A O 1
ATOM 774 N N . PHE A 1 97 ? -0.525 6.825 1.513 1.00 81.56 97 PHE A N 1
ATOM 775 C CA . PHE A 1 97 ? 0.642 7.506 0.952 1.00 81.56 97 PHE A CA 1
ATOM 776 C C . PHE A 1 97 ? 0.548 7.699 -0.568 1.00 81.56 97 PHE A C 1
ATOM 778 O O . PHE A 1 97 ? 1.562 7.929 -1.213 1.00 81.56 97 PHE A O 1
ATOM 785 N N . GLY A 1 98 ? -0.632 7.529 -1.173 1.00 80.38 98 GLY A N 1
ATOM 786 C CA . GLY A 1 98 ? -0.824 7.761 -2.608 1.00 80.38 98 GLY A CA 1
ATOM 787 C C . GLY A 1 98 ? -0.408 6.612 -3.536 1.00 80.38 98 GLY A C 1
ATOM 788 O O . GLY A 1 98 ? -0.738 6.648 -4.716 1.00 80.38 98 GLY A O 1
ATOM 789 N N . ALA A 1 99 ? 0.216 5.543 -3.024 1.00 82.94 99 ALA A N 1
ATOM 790 C CA . ALA A 1 99 ? 0.572 4.341 -3.796 1.00 82.94 99 ALA A CA 1
ATOM 791 C C . ALA A 1 99 ? -0.628 3.418 -4.083 1.00 82.94 99 ALA A C 1
ATOM 793 O O . ALA A 1 99 ? -0.639 2.223 -3.768 1.00 82.94 99 ALA A O 1
ATOM 794 N N . SER A 1 100 ? -1.687 3.992 -4.642 1.00 86.88 100 SER A N 1
ATOM 795 C CA . SER A 1 100 ? -2.911 3.300 -5.026 1.00 86.88 100 SER A CA 1
ATOM 796 C C . SER A 1 100 ? -3.733 4.140 -5.992 1.00 86.88 100 SER A C 1
ATOM 798 O O . SER A 1 100 ? -3.669 5.366 -5.954 1.00 86.88 100 SER A O 1
ATOM 800 N N . THR A 1 101 ? -4.588 3.478 -6.767 1.00 86.75 101 THR A N 1
ATOM 801 C CA . THR A 1 101 ? -5.587 4.136 -7.616 1.00 86.75 101 THR A CA 1
ATOM 802 C C . THR A 1 101 ? -6.588 4.960 -6.800 1.00 86.75 101 THR A C 1
ATOM 804 O O . THR A 1 101 ? -6.810 4.720 -5.607 1.00 86.75 101 THR A O 1
ATOM 807 N N . LEU A 1 102 ? -7.225 5.937 -7.444 1.00 86.38 102 LEU A N 1
ATOM 808 C CA . LEU A 1 102 ? -8.323 6.726 -6.892 1.00 86.38 102 LEU A CA 1
ATOM 809 C C . LEU A 1 102 ? -9.491 5.836 -6.466 1.00 86.38 102 LEU A C 1
ATOM 811 O O . LEU A 1 102 ? -10.000 5.998 -5.363 1.00 86.38 102 LEU A O 1
ATOM 815 N N . GLU A 1 103 ? -9.852 4.849 -7.287 1.00 86.75 103 GLU A N 1
ATOM 816 C CA . GLU A 1 103 ? -10.946 3.917 -6.994 1.00 86.75 103 GLU A CA 1
ATOM 817 C C . GLU A 1 103 ? -10.720 3.169 -5.672 1.00 86.75 103 GLU A C 1
ATOM 819 O O . GLU A 1 103 ? -11.594 3.136 -4.806 1.00 86.75 103 GLU A O 1
ATOM 824 N N . LYS A 1 104 ? -9.505 2.641 -5.467 1.00 88.69 104 LYS A N 1
ATOM 825 C CA . LYS A 1 104 ? -9.124 1.968 -4.220 1.00 88.69 104 LYS A CA 1
ATOM 826 C C . LYS A 1 104 ? -9.226 2.905 -3.014 1.00 88.69 104 LYS A C 1
ATOM 828 O O . LYS A 1 104 ? -9.657 2.478 -1.943 1.00 88.69 104 LYS A O 1
ATOM 833 N N . ARG A 1 105 ? -8.826 4.170 -3.167 1.00 89.00 105 ARG A N 1
ATOM 834 C CA . ARG A 1 105 ? -8.904 5.159 -2.083 1.00 89.00 105 ARG A CA 1
ATOM 835 C C . ARG A 1 105 ? -10.341 5.520 -1.752 1.00 89.00 105 ARG A C 1
ATOM 837 O O . ARG A 1 105 ? -10.683 5.552 -0.576 1.00 89.00 105 ARG A O 1
ATOM 844 N N . GLU A 1 106 ? -11.174 5.721 -2.763 1.00 88.50 106 GLU A N 1
ATOM 845 C CA . GLU A 1 106 ? -12.579 6.073 -2.582 1.00 88.50 106 GLU A CA 1
ATOM 846 C C . GLU A 1 106 ? -13.354 4.960 -1.868 1.00 88.50 106 GLU A C 1
ATOM 848 O O . GLU A 1 106 ? -14.081 5.230 -0.915 1.00 88.50 106 GLU A O 1
ATOM 853 N N . GLN A 1 107 ? -13.128 3.697 -2.238 1.00 88.31 107 GLN A N 1
ATOM 854 C CA . GLN A 1 107 ? -13.727 2.560 -1.532 1.00 88.31 107 GLN A CA 1
ATOM 855 C C . GLN A 1 107 ? -13.334 2.522 -0.051 1.00 88.31 107 GLN A C 1
ATOM 857 O O . GLN A 1 107 ? -14.182 2.321 0.819 1.00 88.31 107 GLN A O 1
ATOM 862 N N . MET A 1 108 ? -12.049 2.7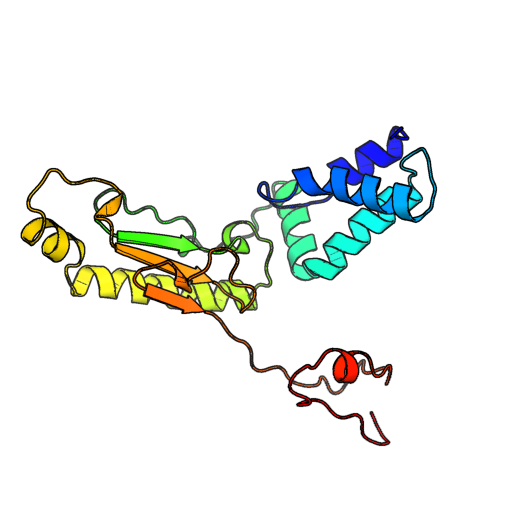35 0.255 1.00 91.25 108 MET A N 1
ATOM 863 C CA . MET A 1 108 ? -11.592 2.797 1.644 1.00 91.25 108 MET A CA 1
ATOM 864 C C . MET A 1 108 ? -12.218 3.989 2.376 1.00 91.25 108 MET A C 1
ATOM 866 O O . MET A 1 108 ? -12.721 3.825 3.484 1.00 91.25 108 MET A O 1
ATOM 870 N N . ARG A 1 109 ? -12.244 5.169 1.749 1.00 91.31 109 ARG A N 1
ATOM 871 C CA . ARG A 1 109 ? -12.828 6.393 2.309 1.00 91.31 109 ARG A CA 1
ATOM 872 C C . ARG A 1 109 ? -14.290 6.196 2.710 1.00 91.31 109 ARG A C 1
ATOM 874 O O . ARG A 1 109 ? -14.670 6.533 3.829 1.00 91.31 109 ARG A O 1
ATOM 881 N N . GLN A 1 110 ? -15.085 5.582 1.833 1.00 91.38 110 GLN A N 1
ATOM 882 C CA . GLN A 1 110 ? -16.502 5.298 2.078 1.00 91.38 110 GLN A CA 1
ATOM 883 C C . GLN A 1 110 ? -16.736 4.3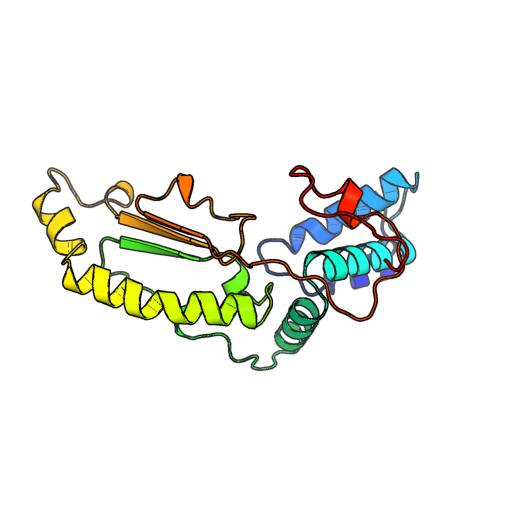56 3.267 1.00 91.38 110 GLN A C 1
ATOM 885 O O . GLN A 1 110 ? -17.777 4.449 3.912 1.00 91.38 110 GLN A O 1
ATOM 890 N N . LEU A 1 111 ? -15.782 3.475 3.584 1.00 92.75 111 LEU A N 1
ATOM 891 C CA . LEU A 1 111 ? -15.889 2.544 4.709 1.00 92.75 111 LEU A CA 1
ATOM 892 C C . LEU A 1 111 ? -15.493 3.174 6.052 1.00 92.75 111 LEU A C 1
ATOM 894 O O . LEU A 1 111 ? -16.081 2.837 7.080 1.00 92.75 111 LEU A O 1
ATOM 898 N N . LEU A 1 112 ? -14.501 4.067 6.067 1.00 94.00 112 LEU A N 1
ATOM 899 C CA . LEU A 1 112 ? -13.852 4.502 7.309 1.00 94.00 112 LEU A CA 1
ATOM 900 C C . LEU A 1 112 ? -14.775 5.270 8.254 1.00 94.00 112 LEU A C 1
ATOM 902 O O . LEU A 1 112 ? -14.788 4.985 9.450 1.00 94.00 112 LEU A O 1
ATOM 906 N N . ASN A 1 113 ? -15.570 6.210 7.742 1.00 93.19 113 ASN A N 1
ATOM 907 C CA . ASN A 1 113 ? -16.482 6.982 8.591 1.00 93.19 113 ASN A CA 1
ATOM 908 C C . ASN A 1 113 ? -17.611 6.114 9.177 1.00 93.19 113 ASN A C 1
ATOM 910 O O . ASN A 1 113 ? -17.796 6.144 10.396 1.00 93.19 113 ASN A O 1
ATOM 914 N N . PRO A 1 114 ? -18.332 5.292 8.385 1.00 95.38 114 PRO A N 1
ATOM 915 C CA . PRO A 1 114 ? -19.294 4.337 8.932 1.00 95.38 114 PRO A CA 1
ATOM 916 C C . PRO A 1 114 ? -18.684 3.386 9.963 1.00 95.38 114 PRO A C 1
ATOM 918 O O . PRO A 1 114 ? -19.299 3.139 10.997 1.00 95.38 114 PRO A O 1
ATOM 921 N N . LEU A 1 115 ? -17.470 2.888 9.709 1.00 95.81 115 LEU A N 1
ATOM 922 C CA . LEU A 1 115 ? -16.754 2.010 10.629 1.00 95.81 115 LEU A CA 1
ATOM 923 C C . LEU A 1 115 ? -16.492 2.705 11.971 1.00 95.81 115 LEU A C 1
ATOM 925 O O . LEU A 1 115 ? -16.901 2.184 13.006 1.00 95.81 115 LEU A O 1
ATOM 929 N N . ARG A 1 116 ? -15.887 3.900 11.964 1.00 95.56 116 ARG A N 1
ATOM 930 C CA . ARG A 1 116 ? -15.632 4.687 13.186 1.00 95.56 116 ARG A CA 1
ATOM 931 C C . ARG A 1 116 ? -16.911 4.978 13.957 1.00 95.56 116 ARG A C 1
ATOM 933 O O . ARG A 1 116 ? -16.978 4.736 15.159 1.00 95.56 116 ARG A O 1
ATOM 940 N N . ASN A 1 117 ? -17.948 5.439 13.259 1.00 95.75 117 ASN A N 1
ATOM 941 C CA . ASN A 1 117 ? -19.242 5.714 13.877 1.00 95.75 117 ASN A CA 1
ATOM 942 C C . ASN A 1 117 ? -19.814 4.462 14.542 1.00 95.75 117 ASN A C 1
ATOM 944 O O . ASN A 1 117 ? -20.320 4.545 15.659 1.00 95.75 117 ASN A O 1
ATOM 948 N N . LYS A 1 118 ? -19.681 3.294 13.901 1.00 97.50 118 LYS A N 1
ATOM 949 C CA . LYS A 1 118 ? -20.180 2.043 14.467 1.00 97.50 118 LYS A CA 1
ATOM 950 C C . LYS A 1 118 ? -19.389 1.592 15.693 1.00 97.50 118 LYS A C 1
ATOM 952 O O . LYS A 1 118 ? -19.996 1.123 16.649 1.00 97.50 118 LYS A O 1
ATOM 957 N N . LEU A 1 119 ? -18.066 1.756 15.703 1.00 96.75 119 LEU A N 1
ATOM 958 C CA . LEU A 1 119 ? -17.225 1.437 16.867 1.00 96.75 119 LEU A CA 1
ATOM 959 C C . LEU A 1 119 ? -17.599 2.296 18.082 1.00 96.75 119 LEU A C 1
ATOM 961 O O . LEU A 1 119 ? -17.720 1.777 19.194 1.00 96.75 119 LEU A O 1
ATOM 965 N N . LYS A 1 120 ? -17.855 3.589 17.855 1.00 96.00 120 LYS A N 1
ATOM 966 C CA . LYS A 1 120 ? -18.316 4.520 18.894 1.00 96.00 120 LYS A CA 1
ATOM 967 C C . LYS A 1 120 ? -19.720 4.188 19.385 1.00 96.00 120 LYS A C 1
ATOM 969 O O . LYS A 1 120 ? -19.937 4.125 20.589 1.00 96.00 120 LYS A O 1
ATOM 974 N N . GLU A 1 121 ? -20.652 3.914 18.473 1.00 97.88 121 GLU A N 1
ATOM 975 C CA . GLU A 1 121 ? -22.023 3.494 18.801 1.00 97.88 121 GLU A CA 1
ATOM 976 C C . GLU A 1 121 ? -22.041 2.217 19.655 1.00 97.88 121 GLU A C 1
ATOM 978 O O . GLU A 1 121 ? -22.798 2.121 20.618 1.00 97.88 121 GLU A O 1
ATOM 983 N N . LEU A 1 122 ? -21.179 1.248 19.332 1.00 97.62 122 LEU A N 1
ATOM 984 C CA . LEU A 1 122 ? -21.028 0.011 20.100 1.00 97.62 122 LEU A CA 1
ATOM 985 C C . LEU A 1 122 ? -20.314 0.217 21.444 1.00 97.62 122 LEU A C 1
ATOM 987 O O . LEU A 1 122 ? -20.312 -0.696 22.266 1.00 97.62 122 LEU A O 1
ATOM 991 N N . GLY A 1 123 ? -19.695 1.378 21.674 1.00 97.44 123 GLY A N 1
ATOM 992 C CA . GLY A 1 123 ? -18.973 1.676 22.907 1.00 97.44 123 GLY A CA 1
ATOM 993 C C . GLY A 1 123 ? -17.759 0.772 23.125 1.00 97.44 123 GLY A C 1
ATOM 994 O O . GLY A 1 123 ? -17.493 0.388 24.263 1.00 97.44 123 GLY A O 1
ATOM 995 N N . ILE A 1 124 ? -17.026 0.417 22.058 1.00 97.56 124 ILE A N 1
ATOM 996 C CA . ILE A 1 124 ? -15.892 -0.530 22.114 1.00 97.56 124 ILE A CA 1
ATOM 997 C C . ILE A 1 124 ? -14.890 -0.159 23.211 1.00 97.56 124 ILE A C 1
ATOM 999 O O . ILE A 1 124 ? -14.497 -1.014 24.005 1.00 97.56 124 ILE A O 1
ATOM 1003 N N . THR A 1 125 ? -14.546 1.123 23.322 1.00 97.00 125 THR A N 1
ATOM 1004 C CA . THR A 1 125 ? -13.642 1.621 24.364 1.00 97.00 125 THR A CA 1
ATOM 1005 C C . THR A 1 125 ? -14.159 1.326 25.768 1.00 97.00 125 THR A C 1
ATOM 1007 O O . THR A 1 125 ? -13.408 0.842 26.614 1.00 97.00 125 THR A O 1
ATOM 1010 N N . GLN A 1 126 ? -15.450 1.545 26.024 1.00 97.19 126 GLN A N 1
ATOM 1011 C CA . GLN A 1 126 ? -16.040 1.256 27.329 1.00 97.19 126 GLN A CA 1
ATOM 1012 C C . GLN A 1 126 ? -16.092 -0.253 27.603 1.00 97.19 126 GLN A C 1
ATOM 1014 O O . GLN A 1 126 ? -15.718 -0.681 28.691 1.00 97.19 126 GLN A O 1
ATOM 1019 N N . ILE A 1 127 ? -16.438 -1.066 26.599 1.00 97.38 127 ILE A N 1
ATOM 1020 C CA . ILE A 1 127 ? -16.444 -2.533 26.710 1.00 97.38 127 ILE A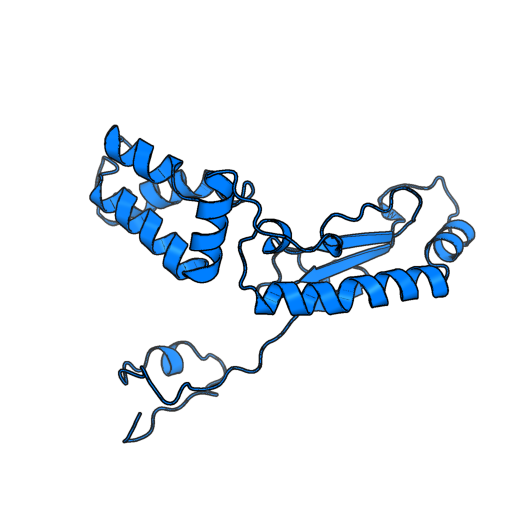 CA 1
ATOM 1021 C C . ILE A 1 127 ? -15.067 -3.066 27.121 1.00 97.38 127 ILE A C 1
ATOM 1023 O O . ILE A 1 127 ? -14.980 -3.967 27.956 1.00 97.38 127 ILE A O 1
ATOM 1027 N N . ILE A 1 128 ? -13.988 -2.540 26.537 1.00 96.88 128 ILE A N 1
ATOM 1028 C CA . ILE A 1 128 ? -12.623 -2.969 26.866 1.00 96.88 128 ILE A CA 1
ATOM 1029 C C . ILE A 1 128 ? -12.247 -2.512 28.278 1.00 96.88 128 ILE A C 1
ATOM 1031 O O . ILE A 1 128 ? -11.718 -3.316 29.044 1.00 96.88 128 ILE A O 1
ATOM 1035 N N . LYS A 1 129 ? -12.571 -1.266 28.655 1.00 96.69 129 LYS A N 1
ATOM 1036 C CA . LYS A 1 129 ? -12.335 -0.745 30.014 1.00 96.69 129 LYS A CA 1
ATOM 1037 C C . LYS A 1 129 ? -13.023 -1.586 31.084 1.00 96.69 129 LYS A C 1
ATOM 1039 O O . LYS A 1 129 ? -12.388 -1.916 32.078 1.00 96.69 129 LYS A O 1
ATOM 1044 N N . ASP A 1 130 ? -14.278 -1.964 30.865 1.00 97.12 130 ASP A N 1
ATOM 1045 C CA . ASP A 1 130 ? -15.062 -2.743 31.831 1.00 97.12 130 ASP A CA 1
ATOM 1046 C C . ASP A 1 130 ? -14.533 -4.175 32.001 1.00 97.12 130 ASP A C 1
ATOM 1048 O O . ASP A 1 130 ? -14.720 -4.795 33.048 1.00 97.12 130 ASP A O 1
ATOM 1052 N N . LYS A 1 131 ? -13.863 -4.713 30.974 1.00 95.38 131 LYS A N 1
ATOM 1053 C CA . LYS A 1 131 ? -13.266 -6.056 30.992 1.00 95.38 131 LYS A CA 1
ATOM 1054 C C . LYS A 1 131 ? -11.819 -6.081 31.479 1.00 95.38 131 LYS A C 1
ATOM 1056 O O . LYS A 1 131 ? -11.328 -7.156 31.826 1.00 95.38 131 LYS A O 1
ATOM 1061 N N . ALA A 1 132 ? -11.124 -4.947 31.470 1.00 95.00 132 ALA A N 1
ATOM 1062 C CA . ALA A 1 132 ? -9.727 -4.876 31.865 1.00 95.00 132 ALA A CA 1
ATOM 1063 C C . ALA A 1 132 ? -9.577 -5.204 33.360 1.00 95.00 132 ALA A C 1
ATOM 1065 O O . ALA A 1 132 ? -10.149 -4.547 34.225 1.00 95.00 132 ALA A O 1
ATOM 1066 N N . GLN A 1 133 ? -8.790 -6.236 33.666 1.00 94.62 133 GLN A N 1
ATOM 1067 C CA . GLN A 1 133 ? -8.468 -6.632 35.046 1.00 94.62 133 GLN A CA 1
ATOM 1068 C C . GLN A 1 133 ? -7.139 -6.041 35.530 1.00 94.62 133 GLN A C 1
ATOM 1070 O O . GLN A 1 133 ? -6.784 -6.149 36.703 1.00 94.62 133 GLN A O 1
ATOM 1075 N N . THR A 1 134 ? -6.384 -5.449 34.612 1.00 94.38 134 THR A N 1
ATOM 1076 C CA . THR A 1 134 ? -5.057 -4.880 34.825 1.00 94.38 134 THR A CA 1
ATOM 1077 C C . THR A 1 134 ? -5.000 -3.491 34.196 1.00 94.38 134 THR A C 1
ATOM 1079 O O . THR A 1 134 ? -5.975 -3.008 33.616 1.00 94.38 134 THR A O 1
ATOM 1082 N N . SER A 1 135 ? -3.856 -2.821 34.328 1.00 96.19 135 SER A N 1
ATOM 1083 C CA . SER A 1 135 ? -3.619 -1.547 33.656 1.00 96.19 135 SER A CA 1
ATOM 1084 C C . SER A 1 135 ? -3.844 -1.663 32.148 1.00 96.19 135 SER A C 1
ATOM 1086 O O . SER A 1 135 ? -3.417 -2.631 31.517 1.00 96.19 135 SER A O 1
ATOM 1088 N N . LEU A 1 136 ? -4.465 -0.637 31.565 1.00 94.62 136 LEU A N 1
ATOM 1089 C CA . LEU A 1 136 ? -4.633 -0.542 30.121 1.00 94.62 136 LEU A CA 1
ATOM 1090 C C . LEU A 1 136 ? -3.265 -0.426 29.444 1.00 94.62 136 LEU A C 1
ATOM 1092 O O . LEU A 1 136 ? -2.428 0.393 29.816 1.00 94.62 136 LEU A O 1
ATOM 1096 N N . MET A 1 137 ? -3.064 -1.268 28.440 1.00 93.12 137 MET A N 1
ATOM 1097 C CA . MET A 1 137 ? -1.829 -1.418 27.670 1.00 93.12 137 MET A CA 1
ATOM 1098 C C . MET A 1 137 ? -2.198 -1.626 26.202 1.00 93.12 137 MET A C 1
ATOM 1100 O O . MET A 1 137 ? -3.315 -2.047 25.906 1.00 93.12 137 MET A O 1
ATOM 1104 N N . SER A 1 138 ? -1.248 -1.427 25.289 1.00 90.06 138 SER A N 1
ATOM 1105 C CA . SER A 1 138 ? -1.477 -1.522 23.837 1.00 90.06 138 SER A CA 1
ATOM 1106 C C . SER A 1 138 ? -2.045 -2.861 23.348 1.00 90.06 138 SER A C 1
ATOM 1108 O O . SER A 1 138 ? -2.697 -2.898 22.313 1.00 90.06 138 SER A O 1
ATOM 1110 N N . HIS A 1 139 ? -1.839 -3.964 24.072 1.00 90.75 139 HIS A N 1
ATOM 1111 C CA . HIS A 1 139 ? -2.413 -5.270 23.723 1.00 90.75 139 HIS A CA 1
ATOM 1112 C C . HIS A 1 139 ? -3.904 -5.417 24.067 1.00 90.75 139 HIS A C 1
ATOM 1114 O O . HIS A 1 139 ? -4.500 -6.421 23.697 1.00 90.75 139 HIS A O 1
ATOM 1120 N N . HIS A 1 140 ? -4.499 -4.457 24.783 1.00 94.62 140 HIS A N 1
ATOM 1121 C CA . HIS A 1 140 ? -5.944 -4.418 25.025 1.00 94.62 140 HIS A CA 1
ATOM 1122 C C . HIS A 1 140 ? -6.710 -3.725 23.895 1.00 94.62 140 HIS A C 1
ATOM 1124 O O . HIS A 1 140 ? -7.926 -3.881 23.819 1.00 94.62 140 HIS A O 1
ATOM 1130 N N . ALA A 1 141 ? -6.027 -2.928 23.066 1.00 94.31 141 ALA A N 1
ATOM 1131 C CA . ALA A 1 141 ? -6.675 -2.184 21.998 1.00 94.31 141 ALA A CA 1
ATOM 1132 C C . ALA A 1 141 ? -7.255 -3.148 20.956 1.00 94.31 141 ALA A C 1
ATOM 1134 O O . ALA A 1 141 ? -6.558 -4.046 20.486 1.00 94.31 141 ALA A O 1
ATOM 1135 N N . PHE A 1 142 ? -8.518 -2.939 20.587 1.00 96.25 142 PHE A N 1
ATOM 1136 C CA . PHE A 1 142 ? -9.178 -3.699 19.533 1.00 96.25 142 PHE A CA 1
ATOM 1137 C C . PHE A 1 142 ? -8.618 -3.290 18.172 1.00 96.25 142 PHE A C 1
ATOM 1139 O O . PHE A 1 142 ? -8.754 -2.141 17.741 1.00 96.25 142 PHE A O 1
ATOM 1146 N N . ARG A 1 143 ? -7.962 -4.228 17.497 1.00 95.12 143 ARG A N 1
ATOM 1147 C CA . ARG A 1 143 ? -7.241 -3.965 16.256 1.00 95.12 143 ARG A CA 1
ATOM 1148 C C . ARG A 1 143 ? -8.133 -4.169 15.058 1.00 95.12 143 ARG A C 1
ATOM 1150 O O . ARG A 1 143 ? -8.715 -5.237 14.866 1.00 95.12 143 ARG A O 1
ATOM 1157 N N . ILE A 1 144 ? -8.171 -3.161 14.203 1.00 95.19 144 ILE A N 1
ATOM 1158 C CA . ILE A 1 144 ? -8.909 -3.186 12.954 1.00 95.19 144 ILE A CA 1
ATOM 1159 C C . ILE A 1 144 ? -7.945 -2.939 11.807 1.00 95.19 144 ILE A C 1
ATOM 1161 O O . ILE A 1 144 ? -7.181 -1.980 11.829 1.00 95.19 144 ILE A O 1
ATOM 1165 N N . SER A 1 145 ? -8.026 -3.759 10.766 1.00 94.25 145 SER A N 1
ATOM 1166 C CA . SER A 1 145 ? -7.250 -3.561 9.543 1.00 94.25 145 SER A CA 1
ATOM 1167 C C . SER A 1 145 ? -8.153 -3.380 8.339 1.00 94.25 145 SER A C 1
ATOM 1169 O O . SER A 1 145 ? -8.993 -4.230 8.045 1.00 94.25 145 SER A O 1
ATOM 1171 N N . VAL A 1 146 ? -7.934 -2.298 7.593 1.00 93.12 146 VAL A N 1
ATOM 1172 C CA . VAL A 1 146 ? -8.624 -2.016 6.332 1.00 93.12 146 VAL A CA 1
ATOM 1173 C C . VAL A 1 146 ? -7.602 -1.976 5.197 1.00 93.12 146 VAL A C 1
ATOM 1175 O O . VAL A 1 146 ? -6.753 -1.084 5.100 1.00 93.12 146 VAL A O 1
ATOM 1178 N N . THR A 1 147 ? -7.689 -2.955 4.299 1.00 91.75 147 THR A N 1
ATOM 1179 C CA . THR A 1 147 ? -6.873 -3.024 3.082 1.00 91.75 147 THR A CA 1
ATOM 1180 C C . THR A 1 147 ? -7.749 -2.834 1.857 1.00 91.75 147 THR A C 1
ATOM 1182 O O . THR A 1 147 ? -8.801 -3.445 1.746 1.00 91.75 147 THR A O 1
ATOM 1185 N N . GLY A 1 148 ? -7.316 -2.008 0.907 1.00 90.38 148 GLY A N 1
ATOM 1186 C CA . GLY A 1 148 ? -8.080 -1.762 -0.320 1.00 90.38 148 GLY A CA 1
ATOM 1187 C C . GLY A 1 148 ? -7.852 -2.789 -1.437 1.00 90.38 148 GLY A C 1
ATOM 1188 O O . GLY A 1 148 ? -8.338 -2.587 -2.539 1.00 90.38 148 GLY A O 1
ATOM 1189 N N . CYS A 1 149 ? -7.043 -3.830 -1.220 1.00 88.38 149 CYS A N 1
ATOM 1190 C CA . CYS A 1 149 ? -6.817 -4.890 -2.210 1.00 88.38 149 CYS A CA 1
ATOM 1191 C C . CYS A 1 149 ? -6.444 -6.229 -1.537 1.00 88.38 149 CYS A C 1
ATOM 1193 O O . CYS A 1 149 ? -5.972 -6.222 -0.388 1.00 88.38 149 CYS A O 1
ATOM 1195 N N . PRO A 1 150 ? -6.587 -7.369 -2.248 1.00 88.75 150 PRO A N 1
ATOM 1196 C CA . PRO A 1 150 ? -6.327 -8.703 -1.696 1.00 88.75 150 PRO A CA 1
ATOM 1197 C C . PRO A 1 150 ? -4.851 -8.991 -1.381 1.00 88.75 150 PRO A C 1
ATOM 1199 O O . PRO A 1 150 ? -4.576 -9.956 -0.677 1.00 88.75 150 PRO A O 1
ATOM 1202 N N . ASN A 1 151 ? -3.905 -8.138 -1.805 1.00 88.25 151 ASN A N 1
ATOM 1203 C CA . ASN A 1 151 ? -2.494 -8.250 -1.399 1.00 88.25 151 ASN A CA 1
ATOM 1204 C C . ASN A 1 151 ? -2.293 -8.081 0.114 1.00 88.25 151 ASN A C 1
ATOM 1206 O O . ASN A 1 151 ? -1.247 -8.464 0.626 1.00 88.25 151 ASN A O 1
ATOM 1210 N N . ALA A 1 152 ? -3.268 -7.486 0.815 1.00 88.38 152 ALA A N 1
ATOM 1211 C CA . ALA A 1 152 ? -3.359 -7.530 2.271 1.00 88.38 152 ALA A CA 1
ATOM 1212 C C . ALA A 1 152 ? -2.064 -7.132 3.013 1.00 88.38 152 ALA A C 1
ATOM 1214 O O . ALA A 1 152 ? -1.651 -7.799 3.956 1.00 88.38 152 ALA A O 1
ATOM 1215 N N . CYS A 1 153 ? -1.432 -6.020 2.616 1.00 84.25 153 CYS A N 1
ATOM 1216 C CA . CYS A 1 153 ? -0.115 -5.613 3.130 1.00 84.25 153 CYS A CA 1
ATOM 1217 C C . CYS A 1 153 ? -0.030 -5.465 4.666 1.00 84.25 153 CYS A C 1
ATOM 1219 O O . CYS A 1 153 ? 1.047 -5.656 5.214 1.00 84.25 153 CYS A O 1
ATOM 1221 N N . PHE A 1 154 ? -1.136 -5.155 5.358 1.00 80.00 154 PHE A N 1
ATOM 1222 C CA . PHE A 1 154 ? -1.211 -5.126 6.834 1.00 80.00 154 PHE A CA 1
ATOM 1223 C C . PHE A 1 154 ? -1.992 -6.308 7.421 1.00 80.00 154 PHE A C 1
ATOM 1225 O O . PHE A 1 154 ? -2.624 -6.173 8.455 1.00 80.00 154 PHE A O 1
ATOM 1232 N N . SER A 1 155 ? -1.970 -7.454 6.732 1.00 83.75 155 SER A N 1
ATOM 1233 C CA . SER A 1 155 ? -2.603 -8.729 7.092 1.00 83.75 155 SER A CA 1
ATOM 1234 C C . SER A 1 155 ? -3.824 -8.592 8.021 1.00 83.75 155 SER A C 1
ATOM 1236 O O . SER A 1 155 ? -3.717 -8.778 9.239 1.00 83.75 155 SER A O 1
ATOM 1238 N N . PRO A 1 156 ? -5.015 -8.324 7.459 1.00 88.31 156 PRO A N 1
ATOM 1239 C CA . PRO A 1 156 ? -6.242 -8.203 8.241 1.00 88.31 156 PRO A CA 1
ATOM 1240 C C . PRO A 1 156 ? -6.622 -9.498 8.971 1.00 88.31 156 PRO A C 1
ATOM 1242 O O . PRO A 1 156 ? -7.475 -9.474 9.847 1.00 88.31 156 PRO A O 1
ATOM 1245 N N . TYR A 1 157 ? -5.956 -10.610 8.652 1.00 89.38 157 TYR A N 1
ATOM 1246 C CA . TYR A 1 157 ? -6.097 -11.904 9.313 1.00 89.38 157 TYR A CA 1
ATOM 1247 C C . TYR A 1 157 ? -5.530 -11.945 10.741 1.00 89.38 157 TYR A C 1
ATOM 1249 O O . TYR A 1 157 ? -5.870 -12.856 11.488 1.00 89.38 157 TYR A O 1
ATOM 1257 N N . PHE A 1 158 ? -4.667 -10.995 11.122 1.00 90.25 158 PHE A N 1
ATOM 1258 C CA . PHE A 1 158 ? -4.111 -10.896 12.483 1.00 90.25 158 PHE A CA 1
ATOM 1259 C C . PHE A 1 158 ? -4.737 -9.772 13.317 1.00 90.25 158 PHE A C 1
ATOM 1261 O O . PHE A 1 158 ? -4.300 -9.518 14.437 1.00 90.25 158 PHE A O 1
ATOM 1268 N N . SER A 1 159 ? -5.724 -9.072 12.761 1.00 93.81 159 SER A N 1
ATOM 1269 C CA . SER A 1 159 ? -6.518 -8.074 13.480 1.00 93.81 159 SER A CA 1
ATOM 1270 C C . SER A 1 159 ? -7.768 -8.723 14.066 1.00 93.81 159 SER A C 1
ATOM 1272 O O . SER A 1 159 ? -8.245 -9.726 13.537 1.00 93.81 159 SER A O 1
ATOM 1274 N N . ASP A 1 160 ? -8.324 -8.138 15.125 1.00 95.06 160 ASP A N 1
ATOM 1275 C CA . ASP A 1 160 ? -9.588 -8.603 15.705 1.00 95.06 160 ASP A CA 1
ATOM 1276 C C . ASP A 1 160 ? -10.753 -8.433 14.716 1.00 95.06 160 ASP A C 1
ATOM 1278 O O . ASP A 1 160 ? -11.695 -9.228 14.697 1.00 95.06 160 ASP A O 1
ATOM 1282 N N . PHE A 1 161 ? -10.669 -7.415 13.851 1.00 95.12 161 PHE A N 1
ATOM 1283 C CA . PHE A 1 161 ? -11.554 -7.227 12.707 1.00 95.12 161 PHE A CA 1
ATOM 1284 C C . PHE A 1 161 ? -10.775 -6.820 11.449 1.00 95.12 161 PHE A C 1
ATOM 1286 O O . PHE A 1 161 ? -9.889 -5.964 11.481 1.00 95.12 161 PHE A O 1
ATOM 1293 N N . GLY A 1 162 ? -11.132 -7.412 10.311 1.00 93.94 162 GLY A N 1
ATOM 1294 C CA . GLY A 1 162 ? -10.452 -7.199 9.040 1.00 93.94 162 GLY A CA 1
ATOM 1295 C C . GLY A 1 162 ? -11.421 -6.900 7.902 1.00 93.94 162 GLY A C 1
ATOM 1296 O O . GLY A 1 162 ? -12.363 -7.657 7.678 1.00 93.94 162 GLY A O 1
ATOM 1297 N N . ALA A 1 163 ? -11.159 -5.837 7.140 1.00 92.94 163 ALA A N 1
ATOM 1298 C CA . ALA A 1 163 ? -11.867 -5.518 5.904 1.00 92.94 163 ALA A CA 1
ATOM 1299 C C . ALA A 1 163 ? -10.904 -5.560 4.709 1.00 92.94 163 ALA A C 1
ATOM 1301 O O . ALA A 1 163 ? -9.901 -4.841 4.674 1.00 92.94 163 ALA A O 1
ATOM 1302 N N . ILE A 1 164 ? -11.223 -6.397 3.718 1.00 92.44 164 ILE A N 1
ATOM 1303 C CA . ILE A 1 164 ? -10.467 -6.528 2.468 1.00 92.44 164 ILE A CA 1
ATOM 1304 C C . ILE A 1 164 ? -11.325 -6.013 1.315 1.00 92.44 164 ILE A C 1
ATOM 1306 O O . ILE A 1 164 ? -12.345 -6.608 0.975 1.00 92.44 164 ILE A O 1
ATOM 1310 N N . GLY A 1 165 ? -10.881 -4.925 0.693 1.00 89.31 165 GLY A N 1
ATOM 1311 C CA . GLY A 1 165 ? -11.397 -4.446 -0.579 1.00 89.31 165 GLY A CA 1
ATOM 1312 C C . GLY A 1 165 ? -11.072 -5.438 -1.690 1.00 89.31 165 GLY A C 1
ATOM 1313 O O . GLY A 1 165 ? -9.932 -5.894 -1.831 1.00 89.31 165 GLY A O 1
ATOM 1314 N N . VAL A 1 166 ? -12.088 -5.772 -2.476 1.00 88.00 166 VAL A N 1
ATOM 1315 C CA . VAL A 1 166 ? -11.988 -6.665 -3.627 1.00 88.00 166 VAL A CA 1
ATOM 1316 C C . VAL A 1 166 ? -12.623 -5.995 -4.834 1.00 88.00 166 VAL A C 1
ATOM 1318 O O . VAL A 1 166 ? -13.605 -5.266 -4.712 1.00 88.00 166 VAL A O 1
ATOM 1321 N N . PHE A 1 167 ? -12.074 -6.278 -6.007 1.00 84.94 167 PHE A N 1
ATOM 1322 C CA . PHE A 1 167 ? -12.623 -5.828 -7.278 1.00 84.94 167 PHE A CA 1
ATOM 1323 C C . PHE A 1 167 ? -13.108 -7.041 -8.050 1.00 84.94 167 PHE A C 1
ATOM 1325 O O . PHE A 1 167 ? -12.463 -8.090 -8.027 1.00 84.94 167 PHE A O 1
ATOM 1332 N N . ARG A 1 168 ? -14.231 -6.897 -8.756 1.00 84.38 168 ARG A N 1
ATOM 1333 C CA . ARG A 1 168 ? -14.643 -7.891 -9.744 1.00 84.38 168 ARG A CA 1
ATOM 1334 C C . ARG A 1 168 ? -13.888 -7.588 -11.042 1.00 84.38 168 ARG A C 1
ATOM 1336 O O . ARG A 1 168 ? -14.195 -6.572 -11.664 1.00 84.38 168 ARG A O 1
ATOM 1343 N N . PRO A 1 169 ? -12.900 -8.406 -11.444 1.00 81.38 169 PRO A N 1
ATOM 1344 C CA . PRO A 1 169 ? -12.195 -8.171 -12.694 1.00 81.38 169 PRO A CA 1
ATOM 1345 C C . PRO A 1 169 ? -13.167 -8.310 -13.871 1.00 81.38 169 PRO A C 1
ATOM 1347 O O . PRO A 1 169 ? -14.058 -9.161 -13.859 1.00 81.38 169 PRO A O 1
ATOM 1350 N N . ALA A 1 170 ? -12.975 -7.472 -14.885 1.00 82.62 170 ALA A N 1
ATOM 1351 C CA . ALA A 1 170 ? -13.706 -7.518 -16.143 1.00 82.62 170 ALA A CA 1
ATOM 1352 C C . ALA A 1 170 ? -12.723 -7.386 -17.308 1.00 82.62 170 ALA A C 1
ATOM 1354 O O . ALA A 1 170 ? -11.708 -6.689 -17.205 1.00 82.62 170 ALA A O 1
ATOM 1355 N N . VAL A 1 171 ? -13.029 -8.063 -18.412 1.00 80.69 171 VAL A N 1
ATOM 1356 C CA . VAL A 1 171 ? -12.294 -7.892 -19.665 1.00 80.69 171 VAL A CA 1
ATOM 1357 C C . VAL A 1 171 ? -12.657 -6.523 -20.233 1.00 80.69 171 VAL A C 1
ATOM 1359 O O . VAL A 1 171 ? -13.822 -6.133 -20.224 1.00 80.69 171 VAL A O 1
ATOM 1362 N N . LYS A 1 172 ? -11.654 -5.770 -20.688 1.00 80.25 172 LYS A N 1
ATOM 1363 C CA . LYS A 1 172 ? -11.890 -4.546 -21.456 1.00 80.25 172 LYS A CA 1
ATOM 1364 C C . LYS A 1 172 ? -12.051 -4.924 -22.923 1.00 80.25 172 LYS A C 1
ATOM 1366 O O . LYS A 1 172 ? -11.216 -5.655 -23.447 1.00 80.25 172 LYS A O 1
ATOM 1371 N N . ASP A 1 173 ? -13.063 -4.367 -23.581 1.00 73.75 173 ASP A N 1
ATOM 1372 C CA . ASP A 1 173 ? -13.356 -4.635 -24.999 1.00 73.75 173 ASP A CA 1
ATOM 1373 C C . ASP A 1 173 ? -12.231 -4.182 -25.947 1.00 73.75 173 ASP A C 1
ATOM 1375 O O . ASP A 1 173 ? -12.181 -4.572 -27.112 1.00 73.75 173 ASP A O 1
ATOM 1379 N N . ASN A 1 174 ? -11.313 -3.340 -25.465 1.00 79.06 174 ASN A N 1
ATOM 1380 C CA . ASN A 1 174 ? -10.185 -2.819 -26.219 1.00 79.06 174 ASN A CA 1
ATOM 1381 C C . ASN A 1 174 ? -8.843 -3.115 -25.529 1.00 79.06 174 ASN A C 1
ATOM 1383 O O . ASN A 1 174 ? -8.732 -3.210 -24.308 1.00 79.06 174 ASN A O 1
ATOM 1387 N N . GLY A 1 175 ? -7.789 -3.250 -26.338 1.00 78.56 175 GLY A N 1
ATOM 1388 C CA . GLY A 1 175 ? -6.414 -3.403 -25.850 1.00 78.56 175 GLY A CA 1
ATOM 1389 C C . GLY A 1 175 ? -5.977 -4.835 -25.527 1.00 78.56 175 GLY A C 1
ATOM 1390 O O . GLY A 1 175 ? -4.821 -5.029 -25.151 1.00 78.56 175 GLY A O 1
ATOM 1391 N N . CYS A 1 176 ? -6.837 -5.843 -25.705 1.00 85.44 176 CYS A N 1
ATOM 1392 C CA . CYS A 1 176 ? -6.385 -7.232 -25.709 1.00 85.44 176 CYS A CA 1
ATOM 1393 C C . CYS A 1 176 ? -5.513 -7.485 -26.949 1.00 85.44 176 CYS A C 1
ATOM 1395 O O . CYS A 1 176 ? -5.961 -7.315 -28.078 1.00 85.44 176 CYS A O 1
ATOM 1397 N N . ILE A 1 177 ? -4.266 -7.905 -26.732 1.00 88.25 177 ILE A N 1
ATOM 1398 C CA . ILE A 1 177 ? -3.329 -8.309 -27.797 1.00 88.25 177 ILE A CA 1
ATOM 1399 C C . ILE A 1 177 ? -3.218 -9.834 -27.925 1.00 88.25 177 ILE A C 1
ATOM 1401 O O . ILE A 1 177 ? -2.247 -10.334 -28.484 1.00 88.25 177 ILE A O 1
ATOM 1405 N N . GLN A 1 178 ? -4.165 -10.569 -27.328 1.00 87.50 178 GLN A N 1
ATOM 1406 C CA . GLN A 1 178 ? -4.244 -12.034 -27.379 1.00 87.50 178 GLN A CA 1
ATOM 1407 C C . GLN A 1 178 ? -2.954 -12.746 -26.925 1.00 87.50 178 GLN A C 1
ATOM 1409 O O . GLN A 1 178 ? -2.608 -13.817 -27.408 1.00 87.50 178 GLN A O 1
ATOM 1414 N N . CYS A 1 179 ? -2.219 -12.164 -25.970 1.00 89.69 179 CYS A N 1
ATOM 1415 C CA . CYS A 1 179 ? -0.914 -12.690 -25.556 1.00 89.69 179 CYS A CA 1
ATOM 1416 C C . CYS A 1 179 ? -0.979 -13.911 -24.623 1.00 89.69 179 CYS A C 1
ATOM 1418 O O . CYS A 1 179 ? 0.070 -14.416 -24.236 1.00 89.69 179 CYS A O 1
ATOM 1420 N N . GLY A 1 180 ? -2.168 -14.332 -24.181 1.00 89.44 180 GLY A N 1
ATOM 1421 C CA . GLY A 1 180 ? -2.362 -15.498 -23.307 1.00 89.44 180 GLY A CA 1
ATOM 1422 C C . GLY A 1 180 ? -1.901 -15.341 -21.848 1.00 89.44 180 GLY A C 1
ATOM 1423 O O . GLY A 1 180 ? -2.300 -16.137 -21.003 1.00 89.44 180 GLY A O 1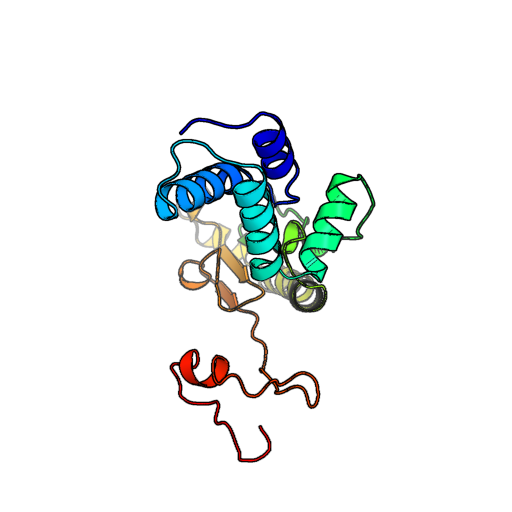
ATOM 1424 N N . LYS A 1 181 ? -1.143 -14.292 -21.500 1.00 91.12 181 LYS A N 1
ATOM 1425 C CA . LYS A 1 181 ? -0.558 -14.123 -20.153 1.00 91.12 181 LYS A CA 1
ATOM 1426 C C . LYS A 1 181 ? -1.580 -14.127 -19.013 1.00 91.12 181 LYS A C 1
ATOM 1428 O O . LYS A 1 181 ? -1.285 -14.621 -17.932 1.00 91.12 181 LYS A O 1
ATOM 1433 N N . CYS A 1 182 ? -2.772 -13.568 -19.226 1.00 89.56 182 CYS A N 1
ATOM 1434 C CA . CYS A 1 182 ? -3.831 -13.567 -18.212 1.00 89.56 182 CYS A CA 1
ATOM 1435 C C . CYS A 1 182 ? -4.378 -14.976 -17.928 1.00 89.56 182 CYS A C 1
ATOM 1437 O O . CYS A 1 182 ? -4.684 -15.276 -16.776 1.00 89.56 182 CYS A O 1
ATOM 1439 N N . VAL A 1 183 ? -4.454 -15.837 -18.949 1.00 92.06 183 VAL A N 1
ATOM 1440 C CA . VAL A 1 183 ? -4.869 -17.242 -18.819 1.00 92.06 183 VAL A CA 1
ATOM 1441 C C . VAL A 1 183 ? -3.826 -18.017 -18.021 1.00 92.06 183 VAL A C 1
ATOM 1443 O O . VAL A 1 183 ? -4.177 -18.711 -17.073 1.00 92.06 183 VAL A O 1
ATOM 1446 N N . GLU A 1 184 ? -2.542 -17.840 -18.347 1.00 93.75 184 GLU A N 1
ATOM 1447 C CA . GLU A 1 184 ? -1.433 -18.472 -17.618 1.00 93.75 184 GLU A CA 1
ATOM 1448 C C . GLU A 1 184 ? -1.351 -18.012 -16.156 1.00 93.75 184 GLU A C 1
ATOM 1450 O O . GLU A 1 184 ? -1.062 -18.808 -15.266 1.00 93.75 184 GLU A O 1
ATOM 1455 N N . TYR A 1 185 ? -1.619 -16.730 -15.897 1.00 91.81 185 TYR A N 1
ATOM 1456 C CA . TYR A 1 185 ? -1.568 -16.151 -14.555 1.00 91.81 185 TYR A CA 1
ATOM 1457 C C . TYR A 1 185 ? -2.732 -16.600 -13.655 1.00 91.81 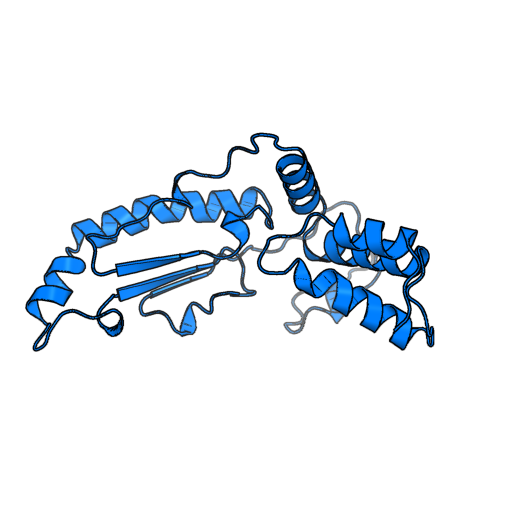185 TYR A C 1
ATOM 1459 O O . TYR A 1 185 ? -2.596 -16.628 -12.431 1.00 91.81 185 TYR A O 1
ATOM 1467 N N . CYS A 1 186 ? -3.893 -16.933 -14.228 1.00 91.31 186 CYS A N 1
ATOM 1468 C CA . CYS A 1 186 ? -5.094 -17.251 -13.461 1.00 91.31 186 CYS A CA 1
ATOM 1469 C C . CYS A 1 186 ? -5.035 -18.670 -12.870 1.00 91.31 186 CYS A C 1
ATOM 1471 O O . CYS A 1 186 ? -5.404 -19.646 -13.525 1.00 91.31 186 CYS A O 1
ATOM 1473 N N . SER A 1 187 ? -4.651 -18.783 -11.596 1.00 92.38 187 SER A N 1
ATOM 1474 C CA . SER A 1 187 ? -4.625 -20.062 -10.862 1.00 92.38 187 SER A CA 1
ATOM 1475 C C . SER A 1 187 ? -5.981 -20.773 -10.841 1.00 92.38 187 SER A C 1
ATOM 1477 O O . SER A 1 187 ? -6.044 -21.995 -10.954 1.00 92.38 187 SER A O 1
ATOM 1479 N N . GLU A 1 188 ? -7.062 -19.995 -10.757 1.00 93.44 188 GLU A N 1
ATOM 1480 C CA . GLU A 1 188 ? -8.445 -20.483 -10.694 1.00 93.44 188 GLU A CA 1
ATOM 1481 C C . GLU A 1 188 ? -9.015 -20.884 -12.060 1.00 93.44 188 GLU A C 1
ATOM 1483 O O . GLU A 1 188 ? -10.150 -21.347 -12.138 1.00 93.44 188 GLU A O 1
ATOM 1488 N N . ARG A 1 189 ? -8.258 -20.689 -13.152 1.00 91.69 189 ARG A N 1
ATOM 1489 C CA . ARG A 1 189 ? -8.695 -20.985 -14.530 1.00 91.69 189 ARG A CA 1
ATOM 1490 C C . ARG A 1 189 ? -10.024 -20.315 -14.907 1.00 91.69 189 ARG A C 1
ATOM 1492 O O . ARG A 1 189 ? -10.799 -20.846 -15.695 1.00 91.69 189 ARG A O 1
ATOM 1499 N N . ALA A 1 190 ? -10.279 -19.133 -14.350 1.00 91.31 190 ALA A N 1
ATOM 1500 C CA . ALA A 1 190 ? -11.483 -18.343 -14.599 1.00 91.31 190 ALA A CA 1
ATOM 1501 C C . ALA A 1 190 ? -11.414 -17.509 -15.894 1.00 91.31 190 ALA A C 1
ATOM 1503 O O . ALA A 1 190 ? -12.392 -16.862 -16.257 1.00 91.31 190 ALA A O 1
ATOM 1504 N N . ILE A 1 191 ? -10.261 -17.490 -16.570 1.00 90.44 191 ILE A N 1
ATOM 1505 C CA . ILE A 1 191 ? -10.024 -16.736 -17.805 1.00 90.44 191 ILE A CA 1
ATOM 1506 C C . ILE A 1 191 ? -9.730 -17.731 -18.928 1.00 90.44 191 ILE A C 1
ATOM 1508 O O . ILE A 1 191 ? -8.877 -18.604 -18.774 1.00 90.44 191 ILE A O 1
ATOM 1512 N N . MET A 1 192 ? -10.410 -17.567 -20.060 1.00 89.06 192 MET A N 1
ATOM 1513 C CA . MET A 1 192 ? -10.186 -18.312 -21.300 1.00 89.06 192 MET A CA 1
ATOM 1514 C C . MET A 1 192 ? -10.001 -17.335 -22.462 1.00 89.06 192 MET A C 1
ATOM 1516 O O . MET A 1 192 ? -10.486 -16.209 -22.392 1.00 89.06 192 MET A O 1
ATOM 1520 N N . LEU A 1 193 ? -9.276 -17.767 -23.494 1.00 88.31 193 LEU A N 1
ATOM 1521 C CA . LEU A 1 193 ? -9.080 -17.008 -24.727 1.00 88.31 193 LEU A CA 1
ATOM 1522 C C . LEU A 1 193 ? -9.955 -17.634 -25.817 1.00 88.31 193 LEU A C 1
ATOM 1524 O O . LEU A 1 193 ? -9.833 -18.832 -26.083 1.00 88.31 193 LEU A O 1
ATOM 1528 N N . GLU A 1 194 ? -10.838 -16.844 -26.416 1.00 83.06 194 GLU A N 1
ATOM 1529 C CA . GLU A 1 194 ? -11.675 -17.282 -27.537 1.00 83.06 194 GLU A CA 1
ATOM 1530 C C . GLU A 1 194 ? -11.002 -16.949 -28.879 1.00 83.06 194 GLU A C 1
ATOM 1532 O O . GLU A 1 194 ? -9.981 -16.266 -28.935 1.00 83.06 194 GLU A O 1
ATOM 1537 N N . GLU A 1 195 ? -11.567 -17.403 -30.003 1.00 76.88 195 GLU A N 1
ATOM 1538 C CA . GLU A 1 195 ? -10.993 -17.163 -31.343 1.00 76.88 195 GLU A CA 1
ATOM 1539 C C . GLU A 1 195 ? -10.814 -15.670 -31.674 1.00 76.88 195 GLU A C 1
ATOM 1541 O O . GLU A 1 195 ? -9.956 -15.298 -32.475 1.00 76.88 195 GLU A O 1
ATOM 1546 N N . LYS A 1 196 ? -11.620 -14.802 -31.053 1.00 72.12 196 LYS A N 1
ATOM 1547 C CA . LYS A 1 196 ? -11.556 -13.342 -31.217 1.00 72.12 196 LYS A CA 1
ATOM 1548 C C . LYS A 1 196 ? -10.748 -12.640 -30.124 1.00 72.12 196 LYS A C 1
ATOM 1550 O O . LYS A 1 196 ? -10.601 -11.421 -30.187 1.00 72.12 196 LYS A O 1
ATOM 1555 N N . GLY A 1 197 ? -10.141 -13.396 -29.208 1.00 62.69 197 GLY A N 1
ATOM 1556 C CA . GLY A 1 197 ? -9.476 -12.895 -28.007 1.00 62.69 197 GLY A CA 1
ATOM 1557 C C . GLY A 1 197 ? -10.372 -13.055 -26.801 1.00 62.69 197 GLY A C 1
ATOM 1558 O O . GLY A 1 197 ? -11.240 -12.181 -26.623 1.00 62.69 197 GLY A O 1
#

Radius of gyration: 21.59 Å; chains: 1; bounding box: 52×41×66 Å

Sequence (197 aa):
MEWKEEALKIVEEIPLPPMIAHYAKMDAERRAEKKGFDCVTVEVARETETGYEQALGKEAVELLRAMARGEDVQLPDEFFVEEPEELYEIQLCPAKFGASTLEKREQMRQLLNPLRNKLKELGITQIIKDKAQTSLMSHHAFRISVTGCPNACFSPYFSDFGAIGVFRPAVKDNGCIQCGKCVEYCSERAIMLEEKG

Secondary structure (DSSP, 8-state):
-EE-HHHHHHHHTS---HHHHTHHHHHHHHHHHHTT-SEE-HHHHHHHHHHHHHHH-HHHHHHHHHHHTT------GGGS---TTSSEEEEE-GGGGT-S-HHHHHHHHHHHHHHHHHHHHTTHHHHHHHH-SS---GGGSEEEEEESSTT-TT-GGGSSEEEE--------SS------HHHHH-TT------TT-